Protein AF-A0A1M7Y3S4-F1 (afdb_monomer)

pLDDT: mean 91.36, std 11.45, range [28.36, 98.44]

Structure (mmCIF, N/CA/C/O backbone):
data_AF-A0A1M7Y3S4-F1
#
_entry.id   AF-A0A1M7Y3S4-F1
#
loop_
_atom_site.group_PDB
_atom_site.id
_atom_site.type_symbol
_atom_site.label_atom_id
_atom_site.label_alt_id
_atom_site.label_comp_id
_atom_site.label_asym_id
_atom_site.label_entity_id
_atom_site.label_seq_id
_atom_site.pdbx_PDB_ins_code
_atom_site.Cartn_x
_atom_site.Cartn_y
_atom_site.Cartn_z
_atom_site.occupancy
_atom_site.B_iso_or_equiv
_atom_site.auth_seq_id
_atom_site.auth_comp_id
_atom_site.auth_asym_id
_atom_site.auth_atom_id
_atom_site.pdbx_PDB_model_num
ATOM 1 N N . 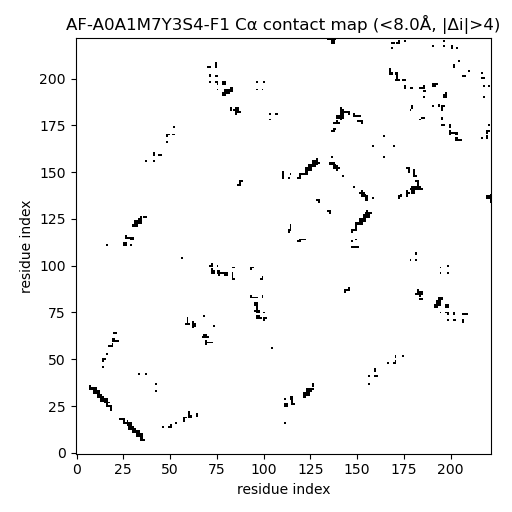MET A 1 1 ? -9.766 12.534 36.361 1.00 35.88 1 MET A N 1
ATOM 2 C CA . MET A 1 1 ? -10.537 11.980 35.227 1.00 35.88 1 MET A CA 1
ATOM 3 C C . MET A 1 1 ? -9.734 10.814 34.659 1.00 35.88 1 MET A C 1
ATOM 5 O O . MET A 1 1 ? -8.802 11.027 33.896 1.00 35.88 1 MET A O 1
ATOM 9 N N . ASN A 1 2 ? -9.987 9.601 35.156 1.00 28.36 2 ASN A N 1
ATOM 10 C CA . ASN A 1 2 ? -9.233 8.404 34.781 1.00 28.36 2 ASN A CA 1
ATOM 11 C C . ASN A 1 2 ? -9.695 7.938 33.398 1.00 28.36 2 ASN A C 1
ATOM 13 O O . ASN A 1 2 ? -10.793 7.404 33.263 1.00 28.36 2 ASN A O 1
ATOM 17 N N . LEU A 1 3 ? -8.867 8.146 32.373 1.00 32.97 3 LEU A N 1
ATOM 18 C CA . LEU A 1 3 ? -9.017 7.448 31.100 1.00 32.97 3 LEU A CA 1
ATOM 19 C C . LEU A 1 3 ? -8.792 5.958 31.380 1.00 32.97 3 LEU A C 1
ATOM 21 O O . LEU A 1 3 ? -7.659 5.513 31.553 1.00 32.97 3 LEU A O 1
ATOM 25 N N . LEU A 1 4 ? -9.881 5.195 31.482 1.00 38.75 4 LEU A N 1
ATOM 26 C CA . LEU A 1 4 ? -9.841 3.739 31.487 1.00 38.75 4 LEU A CA 1
ATOM 27 C C . LEU A 1 4 ? -9.199 3.292 30.169 1.00 38.75 4 LEU A C 1
ATOM 29 O O . LEU A 1 4 ? -9.838 3.267 29.118 1.00 38.75 4 LEU A O 1
ATOM 33 N N . CYS A 1 5 ? -7.909 2.966 30.226 1.00 42.75 5 CYS A N 1
ATOM 34 C CA . CYS A 1 5 ? -7.186 2.243 29.191 1.00 42.75 5 CYS A CA 1
ATOM 35 C C . CYS A 1 5 ? -7.778 0.833 29.063 1.00 42.75 5 CYS A C 1
ATOM 37 O O . CYS A 1 5 ? -7.150 -0.144 29.472 1.00 42.75 5 CYS A O 1
ATOM 39 N N . ASN A 1 6 ? -8.982 0.701 28.500 1.00 52.84 6 ASN A N 1
ATOM 40 C CA . ASN A 1 6 ? -9.448 -0.596 28.037 1.00 52.84 6 ASN A CA 1
ATOM 41 C C . ASN A 1 6 ? -8.410 -1.100 27.033 1.00 52.84 6 ASN A C 1
ATOM 43 O O . ASN A 1 6 ? -8.143 -0.460 26.012 1.00 52.84 6 ASN A O 1
ATOM 47 N N . ARG A 1 7 ? -7.757 -2.219 27.368 1.00 62.75 7 ARG A N 1
ATOM 48 C CA . ARG A 1 7 ? -6.835 -2.900 26.458 1.00 62.75 7 ARG A CA 1
ATOM 49 C C . ARG A 1 7 ? -7.596 -3.128 25.149 1.00 62.75 7 ARG A C 1
ATOM 51 O O . ARG A 1 7 ? -8.652 -3.754 25.203 1.00 62.75 7 ARG A O 1
ATOM 58 N N . PRO A 1 8 ? -7.096 -2.650 23.997 1.00 77.44 8 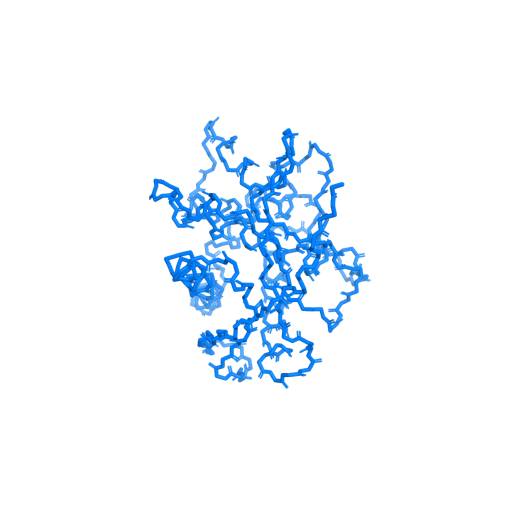PRO A N 1
ATOM 59 C CA . PRO A 1 8 ? -7.796 -2.853 22.740 1.00 77.44 8 PRO A CA 1
ATOM 60 C C . PRO A 1 8 ? -7.956 -4.355 22.503 1.00 77.44 8 PRO A C 1
ATOM 62 O O . PRO A 1 8 ? -6.967 -5.101 22.531 1.00 77.44 8 PRO A O 1
ATOM 65 N N . THR A 1 9 ? -9.200 -4.790 22.320 1.00 91.25 9 THR A N 1
ATOM 66 C CA . THR A 1 9 ? -9.523 -6.138 21.859 1.00 91.25 9 THR A CA 1
ATOM 67 C C . THR A 1 9 ? -9.484 -6.150 20.334 1.00 91.25 9 THR A C 1
ATOM 69 O O . THR A 1 9 ? -9.598 -5.109 19.686 1.00 91.25 9 THR A O 1
ATOM 72 N N . TYR A 1 10 ? -9.214 -7.317 19.752 1.00 96.44 10 TYR A N 1
ATOM 73 C CA . TYR A 1 10 ? -9.040 -7.446 18.311 1.00 96.44 10 TYR A CA 1
ATOM 74 C C . TYR A 1 10 ? -9.798 -8.658 17.789 1.00 96.44 10 TYR A C 1
ATOM 76 O O . TYR A 1 10 ? -9.666 -9.743 18.353 1.00 96.44 10 TYR A O 1
ATOM 84 N N . ASN A 1 11 ? -10.482 -8.476 16.664 1.00 96.06 11 ASN A N 1
ATOM 85 C CA . ASN A 1 11 ? -11.060 -9.556 15.879 1.00 96.06 11 ASN A CA 1
ATOM 86 C C . ASN A 1 11 ? -10.146 -9.859 14.696 1.00 96.06 11 ASN A C 1
ATOM 88 O O . ASN A 1 11 ? -9.650 -8.949 14.027 1.00 96.06 11 ASN A O 1
ATOM 92 N N . ARG A 1 12 ? -9.892 -11.142 14.437 1.00 97.25 12 ARG A N 1
ATOM 93 C CA . ARG A 1 12 ? -9.114 -11.539 13.265 1.00 97.25 12 ARG A CA 1
ATOM 94 C C . ARG A 1 12 ? -10.010 -11.540 12.034 1.00 97.25 12 ARG A C 1
ATOM 96 O O . ARG A 1 12 ? -11.083 -12.130 12.052 1.00 97.25 12 ARG A O 1
ATOM 103 N N . ILE A 1 13 ? -9.522 -10.937 10.960 1.00 98.00 13 ILE A N 1
ATOM 104 C CA . ILE A 1 13 ? -10.047 -11.123 9.614 1.00 98.00 13 ILE A CA 1
ATOM 105 C C . ILE A 1 13 ? -9.016 -11.853 8.758 1.00 98.00 13 ILE A C 1
ATOM 107 O O . ILE A 1 13 ? -7.804 -11.735 8.969 1.00 98.00 13 ILE A O 1
ATOM 111 N N . GLU A 1 14 ? -9.531 -12.591 7.789 1.00 98.00 14 GLU A N 1
ATOM 112 C CA . GLU A 1 14 ? -8.781 -13.319 6.780 1.00 98.00 14 GLU A CA 1
ATOM 113 C C . GLU A 1 14 ? -9.075 -12.703 5.414 1.00 98.00 14 GLU A C 1
ATOM 115 O O . GLU A 1 14 ? -10.228 -12.378 5.119 1.00 98.00 14 GLU A O 1
ATOM 120 N N . ILE A 1 15 ? -8.030 -12.514 4.613 1.00 98.25 15 ILE A N 1
ATOM 121 C CA . ILE A 1 15 ? -8.125 -12.040 3.236 1.00 98.25 15 ILE A CA 1
ATOM 122 C C . ILE A 1 15 ? -7.442 -13.067 2.339 1.00 98.25 15 ILE A C 1
ATOM 124 O O . ILE A 1 15 ? -6.282 -13.407 2.579 1.00 98.25 15 ILE A O 1
ATOM 128 N N . SER A 1 16 ? -8.143 -13.544 1.313 1.00 97.75 16 SER A N 1
ATOM 129 C CA . SER A 1 16 ? -7.584 -14.478 0.335 1.00 97.75 16 SER A CA 1
ATOM 130 C C . SER A 1 16 ? -6.410 -13.851 -0.416 1.00 97.75 16 SER A C 1
ATOM 132 O O . SER A 1 16 ? -6.467 -12.688 -0.818 1.00 97.75 16 SER A O 1
ATOM 134 N N . LEU A 1 17 ? -5.357 -14.637 -0.623 1.00 97.25 17 LEU A N 1
ATOM 135 C CA . LEU A 1 17 ? -4.150 -14.226 -1.324 1.00 97.25 17 LEU A CA 1
ATOM 136 C C . LEU A 1 17 ? -3.993 -15.058 -2.609 1.00 97.25 17 LEU A C 1
ATOM 138 O O . LEU A 1 17 ? -3.623 -16.231 -2.546 1.00 97.25 17 LEU A O 1
ATOM 142 N N . PRO A 1 18 ? -4.283 -14.483 -3.788 1.00 96.00 18 PRO A N 1
ATOM 143 C CA . PRO A 1 18 ? -4.084 -15.170 -5.057 1.00 96.00 18 PRO A CA 1
ATOM 144 C C . PRO A 1 18 ? -2.588 -15.307 -5.374 1.00 96.00 18 PRO A C 1
ATOM 146 O O . PRO A 1 18 ? -1.788 -14.457 -4.989 1.00 96.00 18 PRO A O 1
ATOM 149 N N . THR A 1 19 ? -2.214 -16.346 -6.124 1.00 95.62 19 THR A N 1
ATOM 150 C CA . THR A 1 19 ? -0.852 -16.498 -6.667 1.00 95.62 19 THR A CA 1
ATOM 151 C C . THR A 1 19 ? -0.831 -16.009 -8.121 1.00 95.62 19 THR A C 1
ATOM 153 O O . THR A 1 19 ? -1.404 -16.687 -8.976 1.00 95.62 19 THR A O 1
ATOM 156 N N . PRO A 1 20 ? -0.239 -14.839 -8.426 1.00 95.50 20 PRO A N 1
ATOM 157 C CA . PRO A 1 20 ? -0.120 -14.352 -9.796 1.00 95.50 20 PRO A CA 1
ATOM 158 C C . PRO A 1 20 ? 0.994 -15.079 -10.575 1.00 95.50 20 PRO A C 1
ATOM 160 O O . PRO A 1 20 ? 1.855 -15.729 -9.971 1.00 95.50 20 PRO A O 1
ATOM 163 N N . PRO A 1 21 ? 1.028 -14.945 -11.914 1.00 94.31 21 PRO A N 1
ATOM 164 C CA . PRO A 1 21 ? 2.098 -15.497 -12.741 1.00 94.31 21 PRO A CA 1
ATOM 165 C C . PRO A 1 21 ? 3.485 -14.992 -12.323 1.00 94.31 21 PRO A C 1
ATOM 167 O O . PRO A 1 21 ? 3.656 -13.834 -11.948 1.00 94.31 21 PRO A O 1
ATOM 170 N N . GLY A 1 22 ? 4.494 -15.862 -12.410 1.00 89.75 22 GLY A N 1
ATOM 171 C CA . GLY A 1 22 ? 5.887 -15.508 -12.109 1.00 89.75 22 GLY A CA 1
ATOM 172 C C . GLY A 1 22 ? 6.208 -15.319 -10.620 1.00 89.75 22 GLY A C 1
ATOM 173 O O . GLY A 1 22 ? 7.360 -15.049 -10.288 1.00 89.75 22 GLY A O 1
ATOM 174 N N . VAL A 1 23 ? 5.234 -15.495 -9.721 1.00 93.94 23 VAL A N 1
ATOM 175 C CA . VAL A 1 23 ? 5.436 -15.470 -8.267 1.00 93.94 23 VAL A CA 1
ATOM 176 C C . VAL A 1 23 ? 5.395 -16.896 -7.718 1.00 93.94 23 VAL A C 1
ATOM 178 O O . VAL A 1 23 ? 4.556 -17.705 -8.109 1.00 93.94 23 VAL A O 1
ATOM 181 N N . ALA A 1 24 ? 6.327 -17.220 -6.817 1.00 91.38 24 ALA A N 1
ATOM 182 C CA . ALA A 1 24 ? 6.366 -18.521 -6.151 1.00 91.38 24 ALA A CA 1
ATOM 183 C C . ALA A 1 24 ? 5.062 -18.793 -5.370 1.00 91.38 24 ALA A C 1
ATOM 185 O O . ALA A 1 24 ? 4.414 -17.836 -4.942 1.00 91.38 24 ALA A O 1
ATOM 186 N N . PRO A 1 25 ? 4.692 -20.067 -5.127 1.00 93.19 25 PRO A N 1
ATOM 187 C CA . PRO A 1 25 ? 3.468 -20.404 -4.406 1.00 93.19 25 PRO A CA 1
ATOM 188 C C . PRO A 1 25 ? 3.321 -19.637 -3.086 1.00 93.19 25 PRO A C 1
ATOM 190 O O . PRO A 1 25 ? 4.230 -19.620 -2.250 1.00 93.19 25 PRO A O 1
ATOM 193 N N . LEU A 1 26 ? 2.162 -19.004 -2.912 1.00 96.38 26 LEU A N 1
ATOM 194 C CA . LEU A 1 26 ? 1.839 -18.178 -1.752 1.00 96.38 26 LEU A CA 1
ATOM 195 C C . LEU A 1 26 ? 0.928 -18.928 -0.770 1.00 96.38 26 LEU A C 1
ATOM 197 O O . LEU A 1 26 ? 0.228 -19.861 -1.169 1.00 96.38 26 LEU A O 1
ATOM 201 N N . PRO A 1 27 ? 0.907 -18.543 0.523 1.00 97.19 27 PRO A N 1
ATOM 202 C CA . PRO A 1 27 ? -0.148 -18.998 1.427 1.00 97.19 27 PRO A CA 1
ATOM 203 C C . PRO A 1 27 ? -1.522 -18.594 0.872 1.00 97.19 27 PRO A C 1
ATOM 205 O O . PRO A 1 27 ? -1.641 -17.545 0.247 1.00 97.19 27 PRO A O 1
ATOM 208 N N . SER A 1 28 ? -2.564 -19.386 1.136 1.00 97.12 28 SER A N 1
ATOM 209 C CA . SER A 1 28 ? -3.915 -19.129 0.606 1.00 97.12 28 SER A CA 1
ATOM 210 C C . SER A 1 28 ? -4.532 -17.820 1.100 1.00 97.12 28 SER A C 1
ATOM 212 O O . SER A 1 28 ? -5.413 -17.272 0.439 1.00 97.12 28 SER A O 1
ATOM 214 N N . SER A 1 29 ? -4.068 -17.325 2.251 1.00 98.00 29 SER A N 1
ATOM 215 C CA . SER A 1 29 ? -4.624 -16.154 2.917 1.00 98.00 29 SER A CA 1
ATOM 216 C C . SER A 1 29 ? -3.578 -15.375 3.715 1.00 98.00 29 SER A C 1
ATOM 218 O O . SER A 1 29 ? -2.566 -15.920 4.168 1.00 98.00 29 SER A O 1
ATOM 220 N N . ILE A 1 30 ? -3.871 -14.095 3.944 1.00 97.75 30 ILE A N 1
ATOM 221 C CA . ILE A 1 30 ? -3.204 -13.233 4.924 1.00 97.75 30 ILE A CA 1
ATOM 222 C C . ILE A 1 30 ? -4.189 -12.797 6.009 1.00 97.75 30 ILE A C 1
ATOM 224 O O . ILE A 1 30 ? -5.403 -12.757 5.809 1.00 97.75 30 ILE A O 1
ATOM 228 N N . TYR A 1 31 ? -3.654 -12.447 7.173 1.00 98.25 31 TYR A N 1
ATOM 229 C CA . TYR A 1 31 ? -4.430 -12.205 8.380 1.00 98.25 31 TYR A CA 1
ATOM 230 C C . TYR A 1 31 ? -4.171 -10.816 8.957 1.00 98.25 31 TYR A C 1
ATOM 232 O O . TYR A 1 31 ? -3.025 -10.346 9.032 1.00 98.25 31 TYR A O 1
ATOM 240 N N . PHE A 1 32 ? -5.241 -10.203 9.460 1.00 98.31 32 PHE A N 1
ATOM 241 C CA . PHE A 1 32 ? -5.194 -8.938 10.187 1.00 98.31 32 PHE A CA 1
ATOM 242 C C . PHE A 1 32 ? -6.014 -9.034 11.471 1.00 98.31 32 PHE A C 1
ATOM 244 O O . PHE A 1 32 ? -7.132 -9.532 11.475 1.00 98.31 32 PHE A O 1
ATOM 251 N N . ASN A 1 33 ? -5.464 -8.527 12.568 1.00 98.31 33 ASN A N 1
ATOM 252 C CA . ASN A 1 33 ? -6.177 -8.308 13.817 1.00 98.31 33 ASN A CA 1
ATOM 253 C C . ASN A 1 33 ? -6.707 -6.867 13.810 1.00 98.31 33 ASN A C 1
ATOM 255 O O . ASN A 1 33 ? -5.923 -5.920 13.917 1.00 98.31 33 ASN A O 1
ATOM 259 N N . VAL A 1 34 ? -8.019 -6.704 13.682 1.00 98.25 34 VAL A N 1
ATOM 260 C CA . VAL A 1 34 ? -8.711 -5.412 13.596 1.00 98.25 34 VAL A CA 1
ATOM 261 C C . VAL A 1 34 ? -9.267 -5.037 14.961 1.00 98.25 34 VAL A C 1
ATOM 263 O O . VAL A 1 34 ? -9.859 -5.873 15.637 1.00 98.25 34 VAL A O 1
ATOM 266 N N . ASP A 1 35 ? -9.019 -3.803 15.387 1.00 97.69 35 ASP A N 1
ATOM 267 C CA . ASP A 1 35 ? -9.514 -3.260 16.654 1.00 97.69 35 ASP A CA 1
ATOM 268 C C . ASP A 1 35 ? -11.051 -3.331 16.723 1.00 97.69 35 ASP A C 1
ATOM 270 O O . ASP A 1 35 ? -11.738 -2.920 15.793 1.00 97.69 35 ASP A O 1
ATOM 274 N N . THR A 1 36 ? -11.601 -3.847 17.818 1.00 96.44 36 THR A N 1
ATOM 275 C CA . THR A 1 36 ? -13.055 -4.054 17.996 1.00 96.44 36 THR A CA 1
ATOM 276 C C . THR A 1 36 ? -13.860 -2.763 18.128 1.00 96.44 36 THR A C 1
ATOM 278 O O . THR A 1 36 ? -15.084 -2.813 18.164 1.00 96.44 36 THR A O 1
ATOM 281 N N . ARG A 1 37 ? -13.195 -1.604 18.214 1.00 96.00 37 ARG A N 1
ATOM 282 C CA . ARG A 1 37 ? -13.855 -0.291 18.226 1.00 96.00 37 ARG A CA 1
ATOM 283 C C . ARG A 1 37 ? -14.337 0.162 16.848 1.00 96.00 37 ARG A C 1
ATOM 285 O O . ARG A 1 37 ? -15.108 1.114 16.782 1.00 96.00 37 ARG A O 1
ATOM 292 N N . PHE A 1 38 ? -13.875 -0.469 15.766 1.00 96.56 38 PHE A N 1
ATOM 293 C CA . PHE A 1 38 ? -14.462 -0.239 14.447 1.00 96.56 38 PHE A CA 1
ATOM 294 C C . PHE A 1 38 ? -15.872 -0.835 14.389 1.00 96.56 38 PHE A C 1
ATOM 296 O O . PHE A 1 38 ? -16.102 -1.930 14.899 1.00 96.56 38 PHE A O 1
ATOM 303 N N . THR A 1 39 ? -16.803 -0.132 13.748 1.00 96.38 39 THR A N 1
ATOM 304 C CA . THR A 1 39 ? -18.146 -0.661 13.471 1.00 96.38 39 THR A CA 1
ATOM 305 C C . THR A 1 39 ? -18.088 -1.756 12.403 1.00 96.38 39 THR A C 1
ATOM 307 O O . THR A 1 39 ? -17.133 -1.828 11.627 1.00 96.38 39 THR A O 1
ATOM 310 N N . ASP A 1 40 ? -19.128 -2.583 12.292 1.00 96.00 40 ASP A N 1
ATOM 311 C CA . ASP A 1 40 ? -19.186 -3.627 11.258 1.00 96.00 40 ASP A CA 1
ATOM 312 C C . ASP A 1 40 ? -19.082 -3.052 9.837 1.00 96.00 40 ASP A C 1
ATOM 314 O O . ASP A 1 40 ? -18.393 -3.615 8.984 1.00 96.00 40 ASP A O 1
ATOM 318 N N . ALA A 1 41 ? -19.691 -1.885 9.593 1.00 95.38 41 ALA A N 1
ATOM 319 C CA . ALA A 1 41 ? -19.583 -1.171 8.322 1.00 95.38 41 ALA A CA 1
ATOM 320 C C . ALA A 1 41 ? -18.136 -0.727 8.033 1.00 95.38 41 ALA A C 1
ATOM 322 O O . ALA A 1 41 ? -17.640 -0.906 6.919 1.00 95.38 41 ALA A O 1
ATOM 323 N N . GLN A 1 42 ? -17.424 -0.219 9.043 1.00 96.19 42 GLN A N 1
ATOM 324 C CA . GLN A 1 42 ? -16.013 0.156 8.923 1.00 96.19 42 GLN A CA 1
ATOM 325 C C . GLN A 1 42 ? -15.119 -1.071 8.695 1.00 96.19 42 GLN A C 1
ATOM 327 O O . GLN A 1 42 ? -14.207 -1.022 7.870 1.00 96.19 42 GLN A O 1
ATOM 332 N N . ILE A 1 43 ? -15.388 -2.194 9.370 1.00 97.00 43 ILE A N 1
ATOM 333 C CA . ILE A 1 43 ? -14.665 -3.459 9.164 1.00 97.00 43 ILE A CA 1
ATOM 334 C C . ILE A 1 43 ? -14.892 -3.984 7.742 1.00 97.00 43 ILE A C 1
ATOM 336 O O . ILE A 1 43 ? -13.935 -4.402 7.084 1.00 97.00 43 ILE A O 1
ATOM 340 N N . LEU A 1 44 ? -16.131 -3.936 7.242 1.00 95.31 44 LEU A N 1
ATOM 341 C CA . LEU A 1 44 ? -16.445 -4.294 5.861 1.00 95.31 44 LEU A CA 1
ATOM 342 C C . LEU A 1 44 ? -15.677 -3.405 4.878 1.00 95.31 44 LEU A C 1
ATOM 344 O O . LEU A 1 44 ? -15.071 -3.918 3.937 1.00 95.31 44 LEU A O 1
ATOM 348 N N . ARG A 1 45 ? -15.633 -2.093 5.129 1.00 95.25 45 ARG A N 1
ATOM 349 C CA . ARG A 1 45 ? -14.889 -1.140 4.302 1.00 95.25 45 ARG A CA 1
ATOM 350 C C . ARG A 1 45 ? -13.386 -1.425 4.300 1.00 95.25 45 ARG A C 1
ATOM 352 O O . ARG A 1 45 ? -12.782 -1.469 3.233 1.00 95.25 45 ARG A O 1
ATOM 359 N N . ILE A 1 46 ? -12.794 -1.701 5.464 1.00 96.94 46 ILE A N 1
ATOM 360 C CA . ILE A 1 46 ? -11.391 -2.134 5.588 1.00 96.94 46 ILE A CA 1
ATOM 361 C C . ILE A 1 46 ? -11.145 -3.403 4.764 1.00 96.94 46 ILE A C 1
ATOM 363 O O . ILE A 1 46 ? -10.158 -3.478 4.035 1.00 96.94 46 ILE A O 1
ATOM 367 N N . ARG A 1 47 ? -12.039 -4.397 4.850 1.00 97.31 47 ARG A N 1
ATOM 368 C CA . ARG A 1 47 ? -11.926 -5.643 4.079 1.00 97.31 47 ARG A CA 1
ATOM 369 C C . ARG A 1 47 ? -11.971 -5.382 2.573 1.00 97.31 47 ARG A C 1
ATOM 371 O O . ARG A 1 47 ? -11.162 -5.962 1.859 1.00 97.31 47 ARG A O 1
ATOM 378 N N . GLN A 1 48 ? -12.869 -4.516 2.105 1.00 95.81 48 GLN A N 1
ATOM 379 C CA . GLN A 1 48 ? -12.954 -4.133 0.692 1.00 95.81 48 GLN A CA 1
ATOM 380 C C . GLN A 1 48 ? -11.641 -3.511 0.200 1.00 95.81 48 GLN A C 1
ATOM 382 O O . GLN A 1 48 ? -11.094 -3.991 -0.783 1.00 95.81 48 GLN A O 1
ATOM 387 N N . ILE A 1 49 ? -11.092 -2.530 0.926 1.00 96.00 49 ILE A N 1
ATOM 388 C CA . ILE A 1 49 ? -9.815 -1.871 0.582 1.00 96.00 49 ILE A CA 1
ATOM 389 C C . ILE A 1 49 ? -8.667 -2.891 0.528 1.00 96.00 49 ILE A C 1
ATOM 391 O O . ILE A 1 49 ? -7.880 -2.911 -0.414 1.00 96.00 49 ILE A O 1
ATOM 395 N N . LEU A 1 50 ? -8.582 -3.797 1.512 1.00 97.75 50 LEU A N 1
ATOM 396 C CA . LEU A 1 50 ? -7.556 -4.847 1.527 1.00 97.75 50 LEU A CA 1
ATOM 397 C C . LEU A 1 50 ? -7.658 -5.777 0.311 1.00 97.75 50 LEU A C 1
ATOM 399 O O . LEU A 1 50 ? -6.636 -6.113 -0.284 1.00 97.75 50 LEU A O 1
ATOM 403 N N . VAL A 1 51 ? -8.875 -6.192 -0.055 1.00 97.69 51 VAL A N 1
ATOM 404 C CA . VAL A 1 51 ? -9.115 -7.030 -1.239 1.00 97.69 51 VAL A CA 1
ATOM 405 C C . VAL A 1 51 ? -8.727 -6.282 -2.514 1.00 97.69 51 VAL A C 1
ATOM 407 O O . VAL A 1 51 ? -8.011 -6.844 -3.342 1.00 97.69 51 VAL A O 1
ATOM 410 N N . THR A 1 52 ? -9.129 -5.017 -2.654 1.00 96.19 52 THR A N 1
ATOM 411 C CA . THR A 1 52 ? -8.795 -4.186 -3.817 1.00 96.19 52 THR A CA 1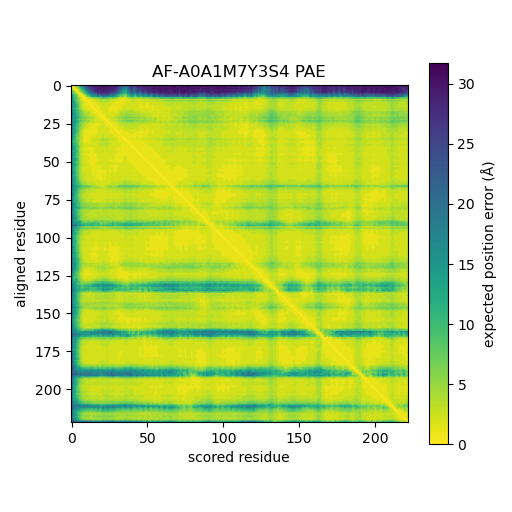
ATOM 412 C C . THR A 1 52 ? -7.286 -3.985 -3.956 1.00 96.19 52 THR A C 1
ATOM 414 O O . THR A 1 52 ? -6.737 -4.200 -5.034 1.00 96.19 52 THR A O 1
ATOM 417 N N . LEU A 1 53 ? -6.575 -3.682 -2.865 1.00 96.88 53 LEU A N 1
ATOM 418 C CA . LEU A 1 53 ? -5.117 -3.525 -2.880 1.00 96.88 53 LEU A CA 1
ATOM 419 C C . LEU A 1 53 ? -4.362 -4.799 -3.257 1.00 96.88 53 LEU A C 1
ATOM 421 O O . LEU A 1 53 ? -3.385 -4.739 -4.005 1.00 96.88 53 LEU A O 1
ATOM 425 N N . ILE A 1 54 ? -4.805 -5.957 -2.764 1.00 97.88 54 ILE A N 1
ATOM 426 C CA . ILE A 1 54 ? -4.258 -7.248 -3.202 1.00 97.88 54 ILE A CA 1
ATOM 427 C C . ILE A 1 54 ? -4.577 -7.474 -4.686 1.00 97.88 54 ILE A C 1
ATOM 429 O O . ILE A 1 54 ? -3.735 -7.991 -5.415 1.00 97.88 54 ILE A O 1
ATOM 433 N N . GLY A 1 55 ? -5.749 -7.039 -5.154 1.00 97.62 55 GLY A N 1
ATOM 434 C CA . GLY A 1 55 ? -6.106 -7.003 -6.571 1.00 97.62 55 GLY A CA 1
ATOM 435 C C . GLY A 1 55 ? -5.112 -6.196 -7.410 1.00 97.62 55 GLY A C 1
ATOM 436 O O . GLY A 1 55 ? -4.582 -6.729 -8.380 1.00 97.62 55 GLY A O 1
ATOM 437 N N . TYR A 1 56 ? -4.775 -4.968 -7.005 1.00 97.94 56 TYR A N 1
ATOM 438 C CA . TYR A 1 56 ? -3.783 -4.140 -7.707 1.00 97.94 56 TYR A CA 1
ATOM 439 C C . TYR A 1 56 ? -2.376 -4.746 -7.691 1.00 97.94 56 TYR A C 1
ATOM 441 O O . TYR A 1 56 ? -1.683 -4.743 -8.710 1.00 97.94 56 TYR A O 1
ATOM 449 N N . TRP A 1 57 ? -1.950 -5.310 -6.557 1.00 98.19 57 TRP A N 1
ATOM 450 C CA . TRP A 1 57 ? -0.684 -6.042 -6.467 1.00 98.19 57 TRP A CA 1
ATOM 451 C C . TRP A 1 57 ? -0.660 -7.248 -7.419 1.00 98.19 57 TRP A C 1
ATOM 453 O O . TRP A 1 57 ? 0.317 -7.454 -8.134 1.00 98.19 57 TRP A O 1
ATOM 463 N N . ARG A 1 58 ? -1.749 -8.020 -7.493 1.00 98.12 58 ARG A N 1
ATOM 464 C CA . ARG A 1 58 ? -1.879 -9.147 -8.426 1.00 98.12 58 ARG A CA 1
ATOM 465 C C . ARG A 1 58 ? -1.832 -8.663 -9.878 1.00 98.12 58 ARG A C 1
ATOM 467 O O . ARG A 1 58 ? -1.063 -9.203 -10.671 1.00 98.12 58 ARG A O 1
ATOM 474 N N . GLN A 1 59 ? -2.610 -7.631 -10.200 1.00 98.06 59 GLN A N 1
ATOM 475 C CA . GLN A 1 59 ? -2.691 -7.034 -11.532 1.00 98.06 59 GLN A CA 1
ATOM 476 C C . GLN A 1 59 ? -1.321 -6.543 -12.015 1.00 98.06 59 GLN A C 1
ATOM 478 O O . GLN A 1 59 ? -0.993 -6.711 -13.187 1.00 98.06 59 GLN A O 1
ATOM 483 N N . HIS A 1 60 ? -0.491 -5.993 -11.121 1.00 98.12 60 HIS A N 1
ATOM 484 C CA . HIS A 1 60 ? 0.886 -5.620 -11.447 1.00 98.12 60 HIS A CA 1
ATOM 485 C C . HIS A 1 60 ? 1.676 -6.801 -12.032 1.00 98.12 60 HIS A C 1
ATOM 487 O O . HIS A 1 60 ? 2.295 -6.659 -13.086 1.00 98.12 60 HIS A O 1
ATOM 493 N N . TYR A 1 61 ? 1.633 -7.971 -11.388 1.00 98.31 61 TYR A N 1
ATOM 494 C CA . TYR A 1 61 ? 2.339 -9.160 -11.872 1.00 98.31 61 TYR A CA 1
ATOM 495 C C . TYR A 1 61 ? 1.708 -9.749 -13.138 1.00 98.31 61 TYR A C 1
ATOM 497 O O . TYR A 1 61 ? 2.438 -10.176 -14.029 1.00 98.31 61 TYR A O 1
ATOM 505 N N . GLU A 1 62 ? 0.379 -9.732 -13.261 1.00 98.38 62 GLU A N 1
ATOM 506 C CA . GLU A 1 62 ? -0.314 -10.182 -14.477 1.00 98.38 62 GLU A CA 1
ATOM 507 C C . GLU A 1 62 ? 0.065 -9.329 -15.694 1.00 98.38 62 GLU A C 1
ATOM 509 O O . GLU A 1 62 ? 0.459 -9.867 -16.729 1.00 98.38 62 GLU A O 1
ATOM 514 N N . GLN A 1 63 ? 0.035 -8.001 -15.559 1.00 98.12 63 GLN A N 1
ATOM 515 C CA . GLN A 1 63 ? 0.466 -7.085 -16.617 1.00 98.12 63 GLN A CA 1
ATOM 516 C C . GLN A 1 63 ? 1.956 -7.248 -16.917 1.00 98.12 63 GLN A C 1
ATOM 518 O O . GLN A 1 63 ? 2.350 -7.316 -18.075 1.00 98.12 63 GLN A O 1
ATOM 523 N N . LYS A 1 64 ? 2.802 -7.389 -15.892 1.00 96.38 64 LYS A N 1
ATOM 524 C CA . LYS A 1 64 ? 4.237 -7.626 -16.087 1.00 96.38 64 LYS A CA 1
ATOM 525 C C . LYS A 1 64 ? 4.511 -8.926 -16.850 1.00 96.38 64 LYS A C 1
ATOM 527 O O . LYS A 1 64 ? 5.400 -8.948 -17.693 1.00 96.38 64 LYS A O 1
ATOM 532 N N . ALA A 1 65 ? 3.749 -9.987 -16.598 1.00 96.62 65 ALA A N 1
ATOM 533 C CA . ALA A 1 65 ? 3.870 -11.237 -17.342 1.00 96.62 65 ALA A CA 1
ATOM 534 C C . ALA A 1 65 ? 3.404 -11.102 -18.804 1.00 96.62 65 ALA A C 1
ATOM 536 O O . ALA A 1 65 ? 3.991 -11.725 -19.683 1.00 96.62 65 ALA A O 1
ATOM 537 N N . ALA A 1 66 ? 2.383 -10.283 -19.068 1.00 96.94 66 ALA A N 1
ATOM 538 C CA . ALA A 1 66 ? 1.832 -10.087 -20.408 1.00 96.94 66 ALA A CA 1
ATOM 539 C C . ALA A 1 66 ? 2.638 -9.097 -21.273 1.00 96.94 66 ALA A C 1
ATOM 541 O O . ALA A 1 66 ? 2.838 -9.339 -22.460 1.00 96.94 66 ALA A O 1
ATOM 542 N N . SER A 1 67 ? 3.093 -7.982 -20.695 1.00 94.44 67 SER A N 1
ATOM 543 C CA . SER A 1 67 ? 3.667 -6.837 -21.420 1.00 94.44 67 SER A CA 1
ATOM 544 C C . SER A 1 67 ? 4.991 -6.327 -20.844 1.00 94.44 67 SER A C 1
ATOM 546 O O . SER A 1 67 ? 5.435 -5.242 -21.205 1.00 94.44 67 SER A O 1
ATOM 548 N N . SER A 1 68 ? 5.646 -7.073 -19.946 1.00 93.69 68 SER A N 1
ATOM 549 C CA . SER A 1 68 ? 6.896 -6.707 -19.237 1.00 93.69 68 SER A CA 1
ATOM 550 C C . SER A 1 68 ? 6.808 -5.507 -18.284 1.00 93.69 68 SER A C 1
ATOM 552 O O . SER A 1 68 ? 7.612 -5.395 -17.357 1.00 93.69 68 SER A O 1
ATOM 554 N N . ILE A 1 69 ? 5.831 -4.620 -18.469 1.00 96.69 69 ILE A N 1
ATOM 555 C CA . ILE A 1 69 ? 5.613 -3.413 -17.672 1.00 96.69 69 ILE A CA 1
ATOM 556 C C . ILE A 1 69 ? 4.137 -3.356 -17.270 1.00 96.69 69 ILE A C 1
ATOM 558 O O . ILE A 1 69 ? 3.251 -3.587 -18.090 1.00 96.69 69 ILE A O 1
ATOM 562 N N . SER A 1 70 ? 3.887 -3.048 -15.996 1.00 98.06 70 SER A N 1
ATOM 563 C CA . SER A 1 70 ? 2.542 -2.763 -15.476 1.00 98.06 70 SER A CA 1
ATOM 564 C C . SER A 1 70 ? 2.221 -1.273 -15.564 1.00 98.06 70 SER A C 1
ATOM 566 O O . SER A 1 70 ? 3.125 -0.449 -15.415 1.00 98.06 70 SER A O 1
ATOM 568 N N . GLN A 1 71 ? 0.939 -0.926 -15.663 1.00 97.69 71 GLN A N 1
ATOM 569 C CA . GLN A 1 71 ? 0.477 0.469 -15.641 1.00 97.69 71 GLN A CA 1
ATOM 570 C C . GLN A 1 71 ? 0.903 1.195 -14.359 1.00 97.69 71 GLN A C 1
ATOM 572 O O . GLN A 1 71 ? 1.259 2.371 -14.384 1.00 97.69 71 GLN A O 1
ATOM 577 N N . TRP A 1 72 ? 0.950 0.482 -13.231 1.00 97.56 72 TRP A N 1
ATOM 578 C CA . TRP A 1 72 ? 1.423 1.048 -11.971 1.00 97.56 72 TRP A CA 1
ATOM 579 C C . TRP A 1 72 ? 2.905 1.439 -12.034 1.00 97.56 72 TRP A C 1
ATOM 581 O O . TRP A 1 72 ? 3.293 2.521 -11.590 1.00 97.56 72 TRP A O 1
ATOM 591 N N . ALA A 1 73 ? 3.739 0.576 -12.615 1.00 98.00 73 ALA A N 1
ATOM 592 C CA . ALA A 1 73 ? 5.163 0.846 -12.783 1.00 98.00 73 ALA A CA 1
ATOM 593 C C . ALA A 1 73 ? 5.415 1.942 -13.830 1.00 98.00 73 ALA A C 1
ATOM 595 O O . ALA A 1 73 ? 6.283 2.785 -13.627 1.00 98.00 73 ALA A O 1
ATOM 596 N N . GLU A 1 74 ? 4.626 1.976 -14.904 1.00 97.81 74 GLU A N 1
ATOM 597 C CA . GLU A 1 74 ? 4.677 3.027 -15.923 1.00 97.81 74 GLU A CA 1
ATOM 598 C C . GLU A 1 74 ? 4.280 4.401 -15.359 1.00 97.81 74 GLU A C 1
ATOM 600 O O . GLU A 1 74 ? 4.996 5.383 -15.548 1.00 97.81 74 GLU A O 1
ATOM 605 N N . SER A 1 75 ? 3.190 4.481 -14.594 1.00 96.50 75 SER A N 1
ATOM 606 C CA . SER A 1 75 ? 2.763 5.727 -13.945 1.00 96.50 75 SER A CA 1
ATOM 607 C C . SER A 1 75 ? 3.811 6.216 -12.931 1.00 96.50 75 SER A C 1
ATOM 609 O O . SER A 1 75 ? 4.192 7.388 -12.915 1.00 96.50 75 SER A O 1
ATOM 611 N N . SER A 1 76 ? 4.383 5.292 -12.152 1.00 96.6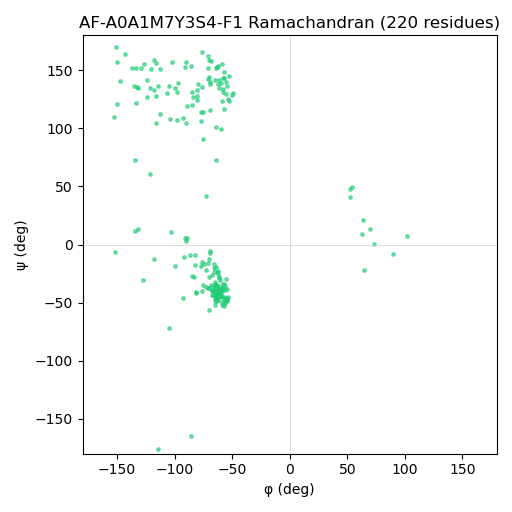9 76 SER A N 1
ATOM 612 C CA . SER A 1 76 ? 5.485 5.576 -11.226 1.00 96.69 76 SER A CA 1
ATOM 613 C C . SER A 1 76 ? 6.736 6.081 -11.947 1.00 96.69 76 SER A C 1
ATOM 615 O O . SER A 1 76 ? 7.354 7.041 -11.494 1.00 96.69 76 SER A O 1
ATOM 617 N N . GLN A 1 77 ? 7.092 5.498 -13.096 1.00 96.81 77 GLN A N 1
ATOM 618 C CA . GLN A 1 77 ? 8.234 5.921 -13.911 1.00 96.81 77 GLN A CA 1
ATOM 619 C C . GLN A 1 77 ? 8.165 7.394 -14.311 1.00 96.81 77 GLN A C 1
ATOM 621 O O . GLN A 1 77 ? 9.188 8.077 -14.313 1.00 96.81 77 GLN A O 1
ATOM 626 N N . LYS A 1 78 ? 6.967 7.884 -14.642 1.00 94.56 78 LYS A N 1
ATOM 627 C CA . LYS A 1 78 ? 6.750 9.273 -15.061 1.00 94.56 78 LYS A CA 1
ATOM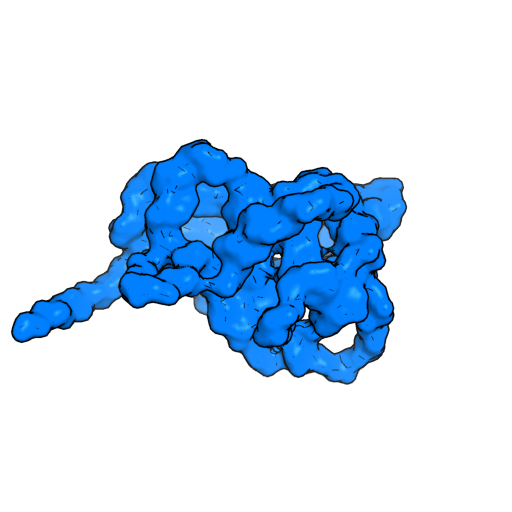 628 C C . LYS A 1 78 ? 6.914 10.278 -13.918 1.00 94.56 78 LYS A C 1
ATOM 630 O O . LYS A 1 78 ? 7.216 11.443 -14.172 1.00 94.56 78 LYS A O 1
ATOM 635 N N . HIS A 1 79 ? 6.664 9.870 -12.671 1.00 91.44 79 HIS A N 1
ATOM 636 C CA . HIS A 1 79 ? 6.403 10.821 -11.582 1.00 91.44 79 HIS A CA 1
ATOM 637 C C . HIS A 1 79 ? 7.267 10.631 -10.329 1.00 91.44 79 HIS A C 1
ATOM 639 O O . HIS A 1 79 ? 7.580 11.614 -9.653 1.00 91.44 79 HIS A O 1
ATOM 645 N N . ALA A 1 80 ? 7.686 9.406 -10.014 1.00 93.69 80 ALA A N 1
ATOM 646 C CA . ALA A 1 80 ? 8.537 9.101 -8.872 1.00 93.69 80 ALA A CA 1
ATOM 647 C C . ALA A 1 80 ? 10.017 9.172 -9.271 1.00 93.69 80 ALA A C 1
ATOM 649 O O . ALA A 1 80 ? 10.550 8.254 -9.890 1.00 93.69 80 ALA A O 1
ATOM 650 N N . VAL A 1 81 ? 10.696 10.249 -8.872 1.00 92.00 81 VAL A N 1
ATOM 651 C CA . VAL A 1 81 ? 12.117 10.484 -9.207 1.00 92.00 81 VAL A CA 1
ATOM 652 C C . VAL A 1 81 ? 13.029 10.542 -7.981 1.00 92.00 81 VAL A C 1
ATOM 654 O O . VAL A 1 81 ? 14.247 10.474 -8.107 1.00 92.00 81 VAL A O 1
ATOM 657 N N . ASN A 1 82 ? 12.462 10.630 -6.775 1.00 91.81 82 ASN A N 1
ATOM 658 C CA . ASN A 1 82 ? 13.213 10.770 -5.529 1.00 91.81 82 ASN A CA 1
ATOM 659 C C . ASN A 1 82 ? 12.936 9.622 -4.553 1.00 91.81 82 ASN A C 1
ATOM 661 O O . ASN A 1 82 ? 11.829 9.091 -4.484 1.00 91.81 82 ASN A O 1
ATOM 665 N N . LYS A 1 83 ? 13.930 9.298 -3.711 1.00 93.56 83 LYS A N 1
ATOM 666 C CA . LYS A 1 83 ? 13.803 8.336 -2.591 1.00 93.56 83 LYS A CA 1
ATOM 667 C C . LYS A 1 83 ? 13.223 6.977 -3.024 1.00 93.56 83 LYS A C 1
ATOM 669 O O . LYS A 1 83 ? 12.337 6.429 -2.377 1.00 93.56 83 LYS A O 1
ATOM 674 N N . LEU A 1 84 ? 13.770 6.440 -4.112 1.00 96.19 84 LEU A N 1
ATOM 675 C CA . LEU A 1 84 ? 13.325 5.219 -4.795 1.00 96.19 84 LEU A CA 1
ATOM 676 C C . LEU A 1 84 ? 13.566 3.914 -4.012 1.00 96.19 84 LEU A C 1
ATOM 678 O O . LEU A 1 84 ? 13.132 2.847 -4.440 1.00 96.19 84 LEU A O 1
ATOM 682 N N . THR A 1 85 ? 14.249 3.970 -2.866 1.00 96.69 85 THR A N 1
ATOM 683 C CA . THR A 1 85 ? 14.623 2.790 -2.076 1.00 96.69 85 THR A CA 1
ATOM 684 C C . THR A 1 85 ? 14.230 2.911 -0.598 1.00 96.69 85 THR A C 1
ATOM 686 O O . THR A 1 85 ? 14.184 4.016 -0.048 1.00 96.69 85 THR A O 1
ATOM 689 N N . PRO A 1 86 ? 13.976 1.779 0.089 1.00 96.81 86 PRO A N 1
ATOM 690 C CA . PRO A 1 86 ? 13.786 1.748 1.535 1.00 96.81 86 PRO A CA 1
ATOM 691 C C . PRO A 1 86 ? 15.043 2.163 2.310 1.00 96.81 86 PRO A C 1
ATOM 693 O O . PRO A 1 86 ? 16.167 1.874 1.906 1.00 96.81 86 PRO A O 1
ATOM 696 N N . LEU A 1 87 ? 14.860 2.710 3.512 1.00 96.19 87 LEU A N 1
ATOM 697 C CA . LEU A 1 87 ? 15.937 3.176 4.394 1.00 96.19 87 LEU A CA 1
ATOM 698 C C . LEU A 1 87 ? 16.978 2.095 4.731 1.00 96.19 87 LEU A C 1
ATOM 700 O O . LEU A 1 87 ? 18.162 2.396 4.888 1.00 96.19 87 LEU A O 1
ATOM 704 N N . TRP A 1 88 ? 16.542 0.843 4.878 1.00 95.88 88 TRP A N 1
ATOM 705 C CA . TRP A 1 88 ? 17.408 -0.288 5.225 1.00 95.88 88 TRP A CA 1
ATOM 706 C C . TRP A 1 88 ? 18.151 -0.875 4.020 1.00 95.88 88 TRP A C 1
ATOM 708 O O . TRP A 1 88 ? 19.011 -1.735 4.204 1.00 95.88 88 TRP A O 1
ATOM 718 N N . TYR A 1 89 ? 17.818 -0.463 2.796 1.00 96.62 89 TYR A N 1
ATOM 719 C CA . TYR A 1 89 ? 18.407 -1.029 1.592 1.00 96.62 89 TYR A CA 1
ATOM 720 C C . TYR A 1 89 ? 19.833 -0.501 1.378 1.00 96.62 89 TYR A C 1
ATOM 722 O O . TYR A 1 89 ? 20.125 0.680 1.580 1.00 96.62 89 TYR A O 1
ATOM 730 N N . ARG A 1 90 ? 20.740 -1.415 1.027 1.00 94.19 90 ARG A N 1
ATOM 731 C CA . ARG A 1 90 ? 22.178 -1.169 0.810 1.00 94.19 90 ARG A CA 1
ATOM 732 C C . ARG A 1 90 ? 22.696 -1.839 -0.471 1.00 94.19 90 ARG A C 1
ATOM 734 O O . ARG A 1 90 ? 23.900 -1.978 -0.631 1.00 94.19 90 ARG A O 1
ATOM 741 N N . GLY A 1 91 ? 21.791 -2.327 -1.321 1.00 92.88 91 GLY A N 1
ATOM 742 C CA . GLY A 1 91 ? 22.144 -2.996 -2.574 1.00 92.88 91 GLY A CA 1
ATOM 743 C C . GLY A 1 91 ? 22.341 -2.014 -3.727 1.00 92.88 91 GLY A C 1
ATOM 744 O O . GLY A 1 91 ? 22.443 -0.805 -3.514 1.00 92.88 91 GLY A O 1
ATOM 745 N N . SER A 1 92 ? 22.355 -2.550 -4.948 1.00 91.81 92 SER A N 1
ATOM 746 C CA . SER A 1 92 ? 22.499 -1.787 -6.191 1.00 91.81 92 SER A CA 1
ATOM 747 C C . SER A 1 92 ? 21.486 -0.655 -6.305 1.00 91.81 92 SER A C 1
ATOM 749 O O . SER A 1 92 ? 20.338 -0.801 -5.879 1.00 91.81 92 SER A O 1
ATOM 751 N N . CYS A 1 93 ? 21.908 0.454 -6.910 1.00 89.19 93 CYS A N 1
ATOM 752 C CA . CYS A 1 93 ? 21.062 1.620 -7.125 1.00 89.19 93 CYS A CA 1
ATOM 753 C C . CYS A 1 93 ? 19.781 1.248 -7.881 1.00 89.19 93 CYS A C 1
ATOM 755 O O . CYS A 1 93 ? 19.842 0.634 -8.940 1.00 89.19 93 CYS A O 1
ATOM 757 N N . VAL A 1 94 ? 18.640 1.665 -7.335 1.00 95.50 94 VAL A N 1
ATOM 758 C CA . VAL A 1 94 ? 17.365 1.728 -8.056 1.00 95.50 94 VAL A CA 1
ATOM 759 C C . VAL A 1 94 ? 17.309 3.106 -8.689 1.00 95.50 94 VAL A C 1
ATOM 761 O O . VAL A 1 94 ? 17.398 4.109 -7.976 1.00 95.50 94 VAL A O 1
ATOM 764 N N . THR A 1 95 ? 17.240 3.153 -10.012 1.00 94.62 95 THR A N 1
ATOM 765 C CA . THR A 1 95 ? 17.529 4.380 -10.769 1.00 94.62 95 THR A CA 1
ATOM 766 C C . THR A 1 95 ? 16.282 5.135 -11.201 1.00 94.62 95 THR A C 1
ATOM 768 O O . THR A 1 95 ? 16.366 6.320 -11.514 1.00 94.62 95 THR A O 1
ATOM 771 N N . ASN A 1 96 ? 15.125 4.474 -11.206 1.00 96.75 96 ASN A N 1
ATOM 772 C CA . ASN A 1 96 ? 13.891 5.047 -11.723 1.00 96.75 96 ASN A CA 1
ATOM 773 C C . ASN A 1 96 ? 12.625 4.495 -11.034 1.00 96.75 96 ASN A C 1
ATOM 775 O O . ASN A 1 96 ? 12.681 3.546 -10.244 1.00 96.75 96 ASN A O 1
ATOM 779 N N . GLY A 1 97 ? 11.480 5.127 -11.308 1.00 97.12 97 GLY A N 1
ATOM 780 C CA . GLY A 1 97 ? 10.196 4.797 -10.689 1.00 97.12 97 GLY A CA 1
ATOM 781 C C . GLY A 1 97 ? 9.675 3.401 -11.042 1.00 97.12 97 GLY A C 1
ATOM 782 O O . GLY A 1 97 ? 9.055 2.769 -10.186 1.00 97.12 97 GLY A O 1
ATOM 783 N N . LEU A 1 98 ? 9.963 2.892 -12.246 1.00 97.88 98 LEU A N 1
ATOM 784 C CA . LEU A 1 98 ? 9.590 1.540 -12.679 1.00 97.88 98 LEU A CA 1
ATOM 785 C C . LEU A 1 98 ? 10.310 0.473 -11.850 1.00 97.88 98 LEU A C 1
ATOM 787 O O . LEU A 1 98 ? 9.673 -0.428 -11.296 1.00 97.88 98 LEU A O 1
ATOM 791 N N . GLU A 1 99 ? 11.636 0.578 -11.743 1.00 97.94 99 GLU A N 1
ATOM 792 C CA . GLU A 1 99 ? 12.454 -0.324 -10.928 1.00 97.94 99 GLU A CA 1
ATOM 793 C C . GLU A 1 99 ? 12.027 -0.264 -9.459 1.00 97.94 99 GLU A C 1
ATOM 795 O O . GLU A 1 99 ? 11.899 -1.301 -8.808 1.00 97.94 99 GLU A O 1
ATOM 800 N N . ALA A 1 100 ? 11.738 0.939 -8.953 1.00 98.06 100 ALA A N 1
ATOM 801 C CA . ALA A 1 100 ? 11.276 1.140 -7.586 1.00 98.06 100 ALA A CA 1
ATOM 802 C C . ALA A 1 100 ? 9.925 0.466 -7.315 1.00 98.06 100 ALA A C 1
ATOM 804 O O . ALA A 1 100 ? 9.762 -0.159 -6.266 1.00 98.06 100 ALA A O 1
ATOM 805 N N . THR A 1 101 ? 8.974 0.537 -8.255 1.00 98.44 101 THR A N 1
ATOM 806 C CA . THR A 1 101 ? 7.678 -0.146 -8.133 1.00 98.44 101 THR A CA 1
ATOM 807 C C . THR A 1 101 ? 7.849 -1.653 -8.120 1.00 98.44 101 THR A C 1
ATOM 809 O O . THR A 1 101 ? 7.332 -2.302 -7.216 1.00 98.44 101 THR A O 1
ATOM 812 N N . ASN A 1 102 ? 8.614 -2.211 -9.063 1.00 97.81 102 ASN A N 1
ATOM 813 C CA . ASN A 1 102 ? 8.906 -3.647 -9.087 1.00 97.81 102 ASN A CA 1
ATOM 814 C C . ASN A 1 102 ? 9.527 -4.104 -7.760 1.00 97.81 102 ASN A C 1
ATOM 816 O O . ASN A 1 102 ? 9.073 -5.069 -7.149 1.00 97.81 102 ASN A O 1
ATOM 820 N N . PHE A 1 103 ? 10.518 -3.356 -7.274 1.00 97.75 103 PHE A N 1
ATOM 821 C CA . PHE A 1 103 ? 11.190 -3.660 -6.020 1.00 97.75 103 PHE A CA 1
ATOM 822 C C . PHE A 1 103 ? 10.245 -3.582 -4.811 1.00 97.75 103 PHE A C 1
ATOM 824 O O . PHE A 1 103 ? 10.288 -4.440 -3.927 1.00 97.75 103 PHE A O 1
ATOM 831 N N . ALA A 1 104 ? 9.357 -2.585 -4.773 1.00 98.25 104 ALA A N 1
ATOM 832 C CA . ALA A 1 104 ? 8.335 -2.473 -3.742 1.00 98.25 104 ALA A CA 1
ATOM 833 C C . ALA A 1 104 ? 7.356 -3.657 -3.787 1.00 98.25 104 ALA A C 1
ATOM 835 O O . ALA A 1 104 ? 7.065 -4.235 -2.740 1.00 98.25 104 ALA A O 1
ATOM 836 N N . MET A 1 105 ? 6.897 -4.072 -4.969 1.00 98.12 105 MET A N 1
ATOM 837 C CA . MET A 1 105 ? 5.991 -5.217 -5.107 1.00 98.12 105 MET A CA 1
ATOM 838 C C . MET A 1 105 ? 6.640 -6.519 -4.639 1.00 98.12 105 MET A C 1
ATOM 840 O O . MET A 1 105 ? 6.004 -7.275 -3.907 1.00 98.12 105 MET A O 1
ATOM 844 N N . ASP A 1 106 ? 7.926 -6.736 -4.921 1.00 96.88 106 ASP A N 1
ATOM 845 C CA . ASP A 1 106 ? 8.654 -7.912 -4.429 1.00 96.88 106 ASP A CA 1
ATOM 846 C C . ASP A 1 106 ? 8.787 -7.912 -2.898 1.00 96.88 106 ASP A C 1
ATOM 848 O O . ASP A 1 106 ? 8.594 -8.939 -2.236 1.00 96.88 106 ASP A O 1
ATOM 852 N N . ILE A 1 107 ? 9.056 -6.747 -2.297 1.00 97.38 107 ILE A N 1
ATOM 853 C CA . ILE A 1 107 ? 9.052 -6.610 -0.836 1.00 97.38 107 ILE A CA 1
ATOM 854 C C . ILE A 1 107 ? 7.644 -6.882 -0.283 1.00 97.38 107 ILE A C 1
ATOM 856 O O . ILE A 1 107 ? 7.525 -7.567 0.734 1.00 97.38 107 ILE A O 1
ATOM 860 N N . LEU A 1 108 ? 6.586 -6.374 -0.920 1.00 97.69 108 LEU A N 1
ATOM 861 C CA . LEU A 1 108 ? 5.203 -6.593 -0.491 1.00 97.69 108 LEU A CA 1
ATOM 862 C C . LEU A 1 108 ? 4.813 -8.076 -0.579 1.00 97.69 108 LEU A C 1
ATOM 864 O O . LEU A 1 108 ? 4.277 -8.618 0.387 1.00 97.69 108 LEU A O 1
ATOM 868 N N . THR A 1 109 ? 5.192 -8.764 -1.656 1.00 97.69 109 THR A N 1
ATOM 869 C CA . THR A 1 109 ? 5.052 -10.220 -1.812 1.00 97.69 109 THR A CA 1
ATOM 870 C C . THR A 1 109 ? 5.714 -10.957 -0.649 1.00 97.69 109 THR A C 1
ATOM 872 O O . THR A 1 109 ? 5.097 -11.811 -0.008 1.00 97.69 109 THR A O 1
ATOM 875 N N . GLN A 1 110 ? 6.938 -10.569 -0.275 1.00 96.56 110 GLN A N 1
ATOM 876 C CA . GLN A 1 110 ? 7.610 -11.151 0.887 1.00 96.56 110 GLN A CA 1
ATOM 877 C C . GLN A 1 110 ? 6.839 -10.904 2.195 1.00 96.56 110 GLN A C 1
ATOM 879 O O . GLN A 1 110 ? 6.813 -11.780 3.062 1.00 96.56 110 GLN A O 1
ATOM 884 N N . ARG A 1 111 ? 6.185 -9.746 2.356 1.00 96.81 111 ARG A N 1
ATOM 885 C CA . ARG A 1 111 ? 5.333 -9.457 3.526 1.00 96.81 111 ARG A CA 1
ATOM 886 C C . ARG A 1 111 ? 4.083 -10.316 3.560 1.00 96.81 111 ARG A C 1
ATOM 888 O O . ARG A 1 111 ? 3.713 -10.771 4.642 1.00 96.81 111 ARG A O 1
ATOM 895 N N . PHE A 1 112 ? 3.462 -10.557 2.411 1.00 97.25 112 PHE A N 1
ATOM 896 C CA . PHE A 1 112 ? 2.321 -11.459 2.304 1.00 97.25 112 PHE A CA 1
ATOM 897 C C . PHE A 1 112 ? 2.710 -12.890 2.679 1.00 97.25 112 PHE A C 1
ATOM 899 O O . PHE A 1 112 ? 2.049 -13.491 3.526 1.00 97.25 112 PHE A O 1
ATOM 906 N N . ILE A 1 113 ? 3.849 -13.385 2.183 1.00 96.25 113 ILE A N 1
ATOM 907 C CA . ILE A 1 113 ? 4.398 -14.692 2.575 1.00 96.25 113 ILE A CA 1
ATOM 908 C C . ILE A 1 113 ? 4.659 -14.741 4.084 1.00 96.25 113 ILE A C 1
ATOM 910 O O . ILE A 1 113 ? 4.210 -15.667 4.760 1.00 96.25 113 ILE A O 1
ATOM 914 N N . GLU A 1 114 ? 5.379 -13.758 4.637 1.00 95.50 114 GLU A N 1
ATOM 915 C CA . GLU A 1 114 ? 5.706 -13.715 6.068 1.00 95.50 114 GLU A CA 1
ATOM 916 C C . GLU A 1 114 ? 4.446 -13.697 6.948 1.00 95.50 114 GLU A C 1
ATOM 918 O O . GLU A 1 114 ? 4.430 -14.339 8.000 1.00 95.50 114 GLU A O 1
ATOM 923 N N . ASN A 1 115 ? 3.406 -12.971 6.528 1.00 96.75 115 ASN A N 1
ATOM 924 C CA . ASN A 1 115 ? 2.134 -12.883 7.237 1.00 96.75 115 ASN A CA 1
ATOM 925 C C . ASN A 1 115 ? 1.353 -14.204 7.164 1.00 96.75 115 ASN A C 1
ATOM 927 O O . ASN A 1 115 ? 1.049 -14.779 8.210 1.00 96.75 115 ASN A O 1
ATOM 931 N N . GLY A 1 116 ? 1.075 -14.708 5.958 1.00 96.06 116 GLY A N 1
ATOM 932 C CA . GLY A 1 116 ? 0.226 -15.886 5.765 1.00 96.06 116 GLY A CA 1
ATOM 933 C C . GLY A 1 116 ? 0.846 -17.185 6.289 1.00 96.06 116 GLY A C 1
ATOM 934 O O . GLY A 1 116 ? 0.128 -18.081 6.719 1.00 96.06 116 GLY A O 1
ATOM 935 N N . THR A 1 117 ? 2.181 -17.268 6.345 1.00 94.88 117 THR A N 1
ATOM 936 C CA . THR A 1 117 ? 2.905 -18.416 6.933 1.00 94.88 117 THR A CA 1
ATOM 937 C C . THR A 1 117 ? 3.196 -18.267 8.432 1.00 94.88 117 THR A C 1
ATOM 939 O O . THR A 1 117 ? 3.882 -19.106 9.013 1.00 94.88 117 THR A O 1
ATOM 942 N N . GLY A 1 118 ? 2.734 -17.189 9.079 1.00 92.25 118 GLY A N 1
ATOM 943 C CA . GLY A 1 118 ? 2.944 -16.963 10.514 1.00 92.25 118 GLY A CA 1
ATOM 944 C C . GLY A 1 118 ? 4.393 -16.653 10.922 1.00 92.25 118 GLY A C 1
ATOM 945 O O . GLY A 1 118 ? 4.713 -16.656 12.111 1.00 92.25 118 GLY A O 1
ATOM 946 N N . LYS A 1 119 ? 5.283 -16.343 9.969 1.00 91.50 119 LYS A N 1
ATOM 947 C CA . LYS A 1 119 ? 6.694 -15.978 10.230 1.00 91.50 119 LYS A CA 1
ATOM 948 C C . LYS A 1 119 ? 6.850 -14.595 10.870 1.00 91.50 119 LYS A C 1
ATOM 950 O O . LYS A 1 119 ? 7.913 -14.267 11.405 1.00 91.50 119 LYS A O 1
ATOM 955 N N . VAL A 1 120 ? 5.808 -13.768 10.819 1.00 94.06 120 VAL A N 1
ATOM 956 C CA . VAL A 1 120 ? 5.710 -12.492 11.532 1.00 94.06 120 VAL A CA 1
ATOM 957 C C . VAL A 1 120 ? 4.422 -12.450 12.352 1.00 94.06 120 VAL A C 1
ATOM 959 O O . VAL A 1 120 ? 3.442 -13.117 12.034 1.00 94.06 120 VAL A O 1
ATOM 962 N N . ARG A 1 121 ? 4.406 -11.643 13.421 1.00 93.94 121 ARG A N 1
ATOM 963 C CA . ARG A 1 121 ? 3.170 -11.374 14.169 1.00 93.94 121 ARG A CA 1
ATOM 964 C C . ARG A 1 121 ? 2.094 -10.856 13.214 1.00 93.94 121 ARG A C 1
ATOM 966 O O . ARG A 1 121 ? 2.379 -9.962 12.417 1.00 93.94 121 ARG A O 1
ATOM 973 N N . VAL A 1 122 ? 0.875 -11.369 13.371 1.00 95.19 122 VAL A N 1
ATOM 974 C CA . VAL A 1 122 ? -0.307 -10.919 12.624 1.00 95.19 122 VAL A CA 1
ATOM 975 C C . VAL A 1 122 ? -0.410 -9.396 12.687 1.00 95.19 122 VAL A C 1
ATOM 977 O O . VAL A 1 122 ? -0.294 -8.799 13.766 1.00 95.19 122 VAL A O 1
ATOM 980 N N . ALA A 1 123 ? -0.584 -8.777 11.519 1.00 96.94 123 ALA A N 1
ATOM 981 C CA . ALA A 1 123 ? -0.673 -7.331 11.391 1.00 96.94 123 ALA A CA 1
ATOM 982 C C . ALA A 1 123 ? -1.879 -6.791 12.169 1.00 96.94 123 ALA A C 1
ATOM 984 O O . ALA A 1 123 ? -2.937 -7.411 12.203 1.00 96.94 123 ALA A O 1
ATOM 985 N N . LYS A 1 124 ? -1.717 -5.637 12.815 1.00 97.69 124 LYS A N 1
ATOM 986 C CA . LYS A 1 124 ? -2.769 -4.961 13.576 1.00 97.69 124 LYS A CA 1
ATOM 987 C C . LYS A 1 124 ? -3.272 -3.740 12.824 1.00 97.69 124 LYS A C 1
ATOM 989 O O . LYS A 1 124 ? -2.458 -2.895 12.453 1.00 97.69 124 LYS A O 1
ATOM 994 N N . ILE A 1 125 ? -4.589 -3.627 12.694 1.00 97.94 125 ILE A N 1
ATOM 995 C CA . ILE A 1 125 ? -5.279 -2.424 12.222 1.00 97.94 125 ILE A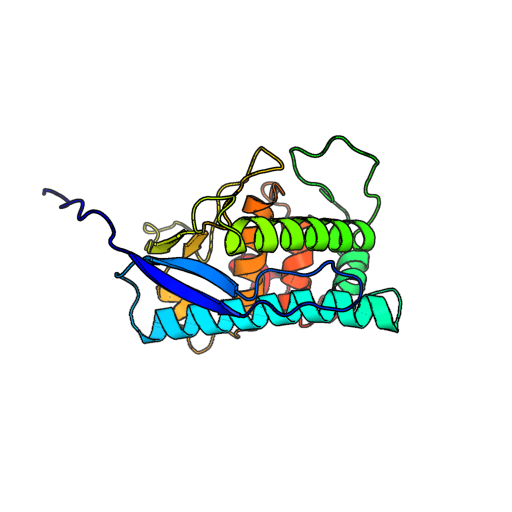 CA 1
ATOM 996 C C . ILE A 1 125 ? -5.884 -1.754 13.450 1.00 97.94 125 ILE A C 1
ATOM 998 O O . ILE A 1 125 ? -6.794 -2.292 14.078 1.00 97.94 125 ILE A O 1
ATOM 10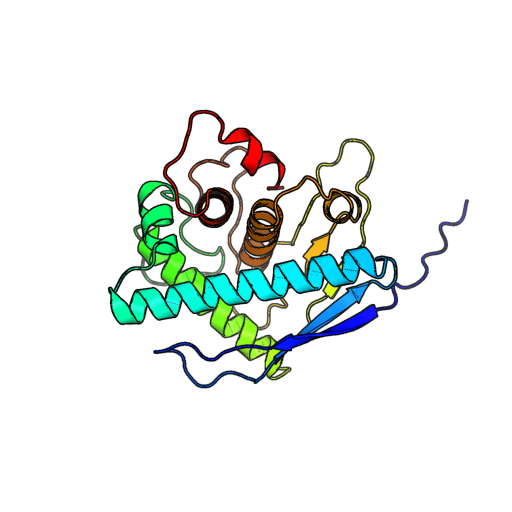02 N N . LYS A 1 126 ? -5.297 -0.628 13.852 1.00 96.88 126 LYS A N 1
ATOM 1003 C CA . LYS A 1 126 ? -5.627 0.058 15.102 1.00 96.88 126 LYS A CA 1
ATOM 1004 C C . LYS A 1 126 ? -6.608 1.190 14.862 1.00 96.88 126 LYS A C 1
ATOM 1006 O O . LYS A 1 126 ? -6.417 1.980 13.944 1.00 96.88 126 LYS A O 1
ATOM 1011 N N . TYR A 1 127 ? -7.574 1.312 15.759 1.00 95.06 127 TYR A N 1
ATOM 1012 C CA . TYR A 1 127 ? -8.475 2.453 15.820 1.00 95.06 127 TYR A CA 1
ATOM 1013 C C . TYR A 1 127 ? -7.794 3.626 16.531 1.00 95.06 127 TYR A C 1
ATOM 1015 O O . TYR A 1 127 ? -7.305 3.467 17.660 1.00 95.06 127 TYR A O 1
ATOM 1023 N N . CYS A 1 128 ? -7.785 4.804 15.906 1.00 92.81 128 CYS A N 1
ATOM 1024 C CA . CYS A 1 128 ? -7.357 6.042 16.554 1.00 92.81 128 CYS A CA 1
ATOM 1025 C C . CYS A 1 128 ? -8.079 7.253 15.967 1.00 92.81 128 CYS A C 1
ATOM 1027 O O . CYS A 1 128 ? -7.912 7.549 14.792 1.00 92.81 128 CYS A O 1
ATOM 1029 N N . ILE A 1 129 ? -8.803 7.996 16.802 1.00 90.00 129 ILE A N 1
ATOM 1030 C CA . ILE A 1 129 ? -9.252 9.344 16.446 1.00 90.00 129 ILE A CA 1
ATOM 1031 C C . ILE A 1 129 ? -8.067 10.297 16.692 1.00 90.00 129 ILE A C 1
ATOM 1033 O O . ILE A 1 129 ? -7.519 10.266 17.801 1.00 90.00 129 ILE A O 1
ATOM 1037 N N . PRO A 1 130 ? -7.618 11.082 15.695 1.00 85.81 130 PRO A N 1
ATOM 1038 C CA . PRO A 1 130 ? -6.563 12.074 15.890 1.00 85.81 130 PRO A CA 1
ATOM 1039 C C . PRO A 1 130 ? -6.982 13.153 16.888 1.00 85.81 130 PRO A C 1
ATOM 1041 O O . PRO A 1 130 ? -8.168 13.453 17.040 1.00 85.81 130 PRO A O 1
ATOM 1044 N N . LYS A 1 131 ? -6.008 13.771 17.562 1.00 83.88 131 LYS A N 1
ATOM 1045 C CA . LYS A 1 131 ? -6.305 14.960 18.369 1.00 83.88 131 LYS A CA 1
ATOM 1046 C C . LYS A 1 131 ? -6.688 16.124 17.458 1.00 83.88 131 LYS A C 1
ATOM 1048 O O . LYS A 1 131 ? -6.321 16.163 16.286 1.00 83.88 131 LYS A O 1
ATOM 1053 N N . GLN A 1 132 ? -7.403 17.102 18.008 1.00 78.50 132 GLN A N 1
ATOM 1054 C CA . GLN A 1 132 ? -7.757 18.312 17.271 1.00 78.50 132 GLN A CA 1
ATOM 1055 C C . GLN A 1 132 ? -6.497 18.969 16.676 1.00 78.50 132 GLN A C 1
ATOM 1057 O O . GLN A 1 132 ? -5.543 19.250 17.398 1.00 78.50 132 GLN A O 1
ATOM 1062 N N . GLY A 1 133 ? -6.500 19.190 15.358 1.00 72.56 133 GLY A N 1
ATOM 1063 C CA . GLY A 1 133 ? -5.373 19.763 14.613 1.00 72.56 133 GLY A CA 1
ATOM 1064 C C . GLY A 1 133 ? -4.349 18.752 14.076 1.00 72.56 133 GLY A C 1
ATOM 1065 O O . GLY A 1 133 ? -3.499 19.141 13.279 1.00 72.56 133 GLY A O 1
ATOM 1066 N N . GLU A 1 134 ? -4.430 17.469 14.444 1.00 77.25 134 GLU A N 1
ATOM 1067 C CA . GLU A 1 134 ? -3.597 16.414 13.853 1.00 77.25 134 GLU A CA 1
ATOM 1068 C C . GLU A 1 134 ? -4.235 15.883 12.560 1.00 77.25 134 GLU A C 1
ATOM 1070 O O . GLU A 1 134 ? -5.416 15.531 12.529 1.00 77.25 134 GLU A O 1
ATOM 1075 N N . LYS A 1 135 ? -3.441 15.789 11.489 1.00 72.12 135 LYS A N 1
ATOM 1076 C CA . LYS A 1 135 ? -3.823 15.051 10.281 1.00 72.12 135 LYS A CA 1
ATOM 1077 C C . LYS A 1 135 ? -3.460 13.582 10.486 1.00 72.12 135 LYS A C 1
ATOM 1079 O O . LYS A 1 135 ? -2.316 13.249 10.781 1.00 72.12 135 LYS A O 1
ATOM 1084 N N . LEU A 1 136 ? -4.466 12.716 10.431 1.00 79.06 136 LEU A N 1
ATOM 1085 C CA . LEU A 1 136 ? -4.297 11.269 10.494 1.00 79.06 136 LEU A CA 1
ATOM 1086 C C . LEU A 1 136 ? -5.467 10.627 9.754 1.00 79.06 136 LEU A C 1
ATOM 1088 O O . LEU A 1 136 ? -6.595 10.650 10.245 1.00 79.06 136 LEU A O 1
ATOM 1092 N N . ASN A 1 137 ? -5.189 10.032 8.599 1.00 88.00 137 ASN A N 1
ATOM 1093 C CA . ASN A 1 137 ? -6.160 9.210 7.880 1.00 88.00 137 ASN A CA 1
ATOM 1094 C C . ASN A 1 137 ? -5.808 7.735 8.053 1.00 88.00 137 ASN A C 1
ATOM 1096 O O . ASN A 1 137 ? -6.450 7.025 8.828 1.00 88.00 137 ASN A O 1
ATOM 1100 N N . ILE A 1 138 ? -4.733 7.298 7.397 1.00 93.44 138 ILE A N 1
ATOM 1101 C CA . ILE A 1 138 ? -4.150 5.965 7.548 1.00 93.44 138 ILE A CA 1
ATOM 1102 C C . ILE A 1 138 ? -2.644 6.135 7.707 1.00 93.44 138 ILE A C 1
ATOM 1104 O O . ILE A 1 138 ? -1.985 6.699 6.845 1.00 93.44 138 ILE A O 1
ATOM 1108 N N . HIS A 1 139 ? -2.091 5.644 8.812 1.00 93.44 139 HIS A N 1
ATOM 1109 C CA . HIS A 1 139 ? -0.690 5.873 9.149 1.00 93.44 139 HIS A CA 1
ATOM 1110 C C . HIS A 1 139 ? 0.016 4.599 9.593 1.00 93.44 139 HIS A C 1
ATOM 1112 O O . HIS A 1 139 ? -0.567 3.685 10.184 1.00 93.44 139 HIS A O 1
ATOM 1118 N N . SER A 1 140 ? 1.323 4.565 9.359 1.00 94.94 140 SER A N 1
ATOM 1119 C CA . SER A 1 140 ? 2.215 3.506 9.801 1.00 94.94 140 SER A CA 1
ATOM 1120 C C . SER A 1 140 ? 3.599 4.055 10.111 1.00 94.94 140 SER A C 1
ATOM 1122 O O . SER A 1 140 ? 4.152 4.849 9.364 1.00 94.94 140 SER A O 1
ATOM 1124 N N . LYS A 1 141 ? 4.227 3.553 11.179 1.00 94.31 141 LYS A N 1
ATOM 1125 C CA . LYS A 1 141 ? 5.626 3.896 11.472 1.00 94.31 141 LYS A CA 1
ATOM 1126 C C . LYS A 1 141 ? 6.559 3.276 10.438 1.00 94.31 141 LYS A C 1
ATOM 1128 O O . LYS A 1 141 ? 6.419 2.083 10.151 1.00 94.31 141 LYS A O 1
ATOM 1133 N N . THR A 1 142 ? 7.569 4.016 9.985 1.00 96.38 142 THR A N 1
ATOM 1134 C CA . THR A 1 142 ? 8.578 3.459 9.078 1.00 96.38 142 THR A CA 1
ATOM 1135 C C . THR A 1 142 ? 9.344 2.303 9.719 1.00 96.38 142 THR A C 1
ATOM 1137 O O . THR A 1 142 ? 9.763 2.364 10.877 1.00 96.38 142 THR A O 1
ATOM 1140 N N . ALA A 1 143 ? 9.530 1.223 8.969 1.00 96.81 143 ALA A N 1
ATOM 1141 C CA . ALA A 1 143 ? 10.362 0.107 9.373 1.00 96.81 143 ALA A CA 1
ATOM 1142 C C . ALA A 1 143 ? 11.834 0.362 9.035 1.00 96.81 143 ALA A C 1
ATOM 1144 O O . ALA A 1 143 ? 12.196 0.603 7.890 1.00 96.81 143 ALA A O 1
ATOM 1145 N N . ILE A 1 144 ? 12.705 0.224 10.029 1.00 95.12 144 ILE A N 1
ATOM 1146 C CA . ILE A 1 144 ? 14.158 0.394 9.862 1.00 95.12 144 ILE A CA 1
ATOM 1147 C C . ILE A 1 144 ? 14.884 -0.905 9.478 1.00 95.12 144 ILE A C 1
ATOM 1149 O O . ILE A 1 144 ? 16.108 -0.941 9.447 1.00 95.12 144 ILE A O 1
ATOM 1153 N N . ARG A 1 145 ? 14.149 -1.998 9.229 1.00 93.38 145 ARG A N 1
ATOM 1154 C CA . ARG A 1 145 ? 14.710 -3.326 8.939 1.00 93.38 145 ARG A CA 1
ATOM 1155 C C . ARG A 1 145 ? 13.974 -4.019 7.797 1.00 93.38 145 ARG A C 1
ATOM 1157 O O . ARG A 1 145 ? 12.771 -3.826 7.640 1.00 93.38 145 ARG A O 1
ATOM 1164 N N . LYS A 1 146 ? 14.690 -4.892 7.080 1.00 92.50 146 LYS A N 1
ATOM 1165 C CA . LYS A 1 146 ? 14.172 -5.640 5.923 1.00 92.50 146 LYS A CA 1
ATOM 1166 C C . LYS A 1 146 ? 13.189 -6.755 6.270 1.00 92.50 146 LYS A C 1
ATOM 1168 O O . LYS A 1 146 ? 12.280 -6.993 5.495 1.00 92.50 146 LYS A O 1
ATOM 1173 N N . ASN A 1 147 ? 13.367 -7.480 7.370 1.00 90.62 147 ASN A N 1
ATOM 1174 C CA . ASN A 1 147 ? 12.653 -8.748 7.596 1.00 90.62 147 ASN A CA 1
ATOM 1175 C C . ASN A 1 147 ? 11.751 -8.695 8.830 1.00 90.62 147 ASN A C 1
ATOM 1177 O O . ASN A 1 147 ? 11.983 -7.896 9.750 1.00 90.62 147 ASN A O 1
ATOM 1181 N N . ARG A 1 148 ? 10.756 -9.593 8.880 1.00 89.31 148 ARG A N 1
ATOM 1182 C CA . ARG A 1 148 ? 9.848 -9.759 10.031 1.00 89.31 148 ARG A CA 1
ATOM 1183 C C . ARG A 1 148 ? 9.175 -8.444 10.420 1.00 89.31 148 ARG A C 1
ATOM 1185 O O . ARG A 1 148 ? 9.205 -8.015 11.586 1.00 89.31 148 ARG A O 1
ATOM 1192 N N . VAL A 1 149 ? 8.611 -7.769 9.424 1.00 96.06 149 VAL A N 1
ATOM 1193 C CA . VAL A 1 149 ? 7.896 -6.510 9.617 1.00 96.06 149 VAL A CA 1
ATOM 1194 C C . VAL A 1 149 ? 6.421 -6.721 9.331 1.00 96.06 149 VAL A C 1
ATOM 1196 O O . VAL A 1 149 ? 6.025 -6.945 8.200 1.00 96.06 149 VAL A O 1
ATOM 1199 N N . ALA A 1 150 ? 5.590 -6.621 10.364 1.00 96.88 150 ALA A N 1
ATOM 1200 C CA . ALA A 1 150 ? 4.147 -6.687 10.180 1.00 96.88 150 ALA A CA 1
ATOM 1201 C C . ALA A 1 150 ? 3.627 -5.418 9.484 1.00 96.88 150 ALA A C 1
ATOM 1203 O O . ALA A 1 150 ? 4.069 -4.305 9.814 1.00 96.88 150 ALA A O 1
ATOM 1204 N N . LEU A 1 151 ? 2.639 -5.601 8.605 1.00 97.19 151 LEU A N 1
ATOM 1205 C CA . LEU A 1 151 ? 1.870 -4.568 7.897 1.00 97.19 151 LEU A CA 1
ATOM 1206 C C . LEU A 1 151 ? 0.871 -3.838 8.824 1.00 97.19 151 LEU A C 1
ATOM 1208 O O . LEU A 1 151 ? -0.291 -3.631 8.489 1.00 97.19 151 LEU A O 1
ATOM 1212 N N . ASN A 1 152 ? 1.310 -3.514 10.044 1.00 97.19 152 ASN A N 1
ATOM 1213 C CA . ASN A 1 152 ? 0.498 -2.802 11.030 1.00 97.19 152 ASN A CA 1
ATOM 1214 C C . ASN A 1 152 ? 0.185 -1.394 10.541 1.00 97.19 152 ASN A C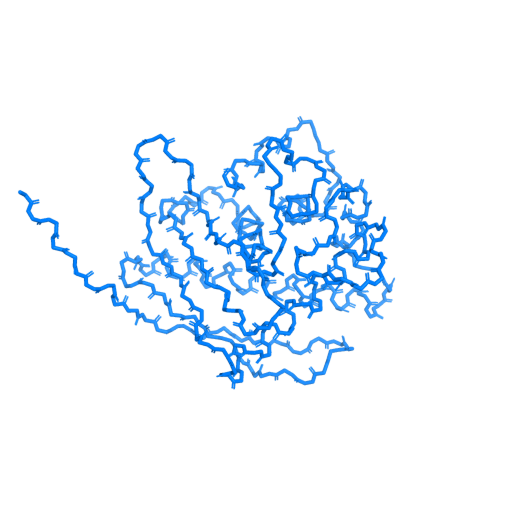 1
ATOM 1216 O O . ASN A 1 152 ? 1.111 -0.728 10.091 1.00 97.19 152 ASN A O 1
ATOM 1220 N N . MET A 1 153 ? -1.030 -0.920 10.794 1.00 96.69 153 MET A N 1
ATOM 1221 C CA . MET A 1 153 ? -1.448 0.454 10.524 1.00 96.69 153 MET A CA 1
ATOM 1222 C C . MET A 1 153 ? -2.390 0.977 11.613 1.00 96.69 153 MET A C 1
ATOM 1224 O O . MET A 1 153 ? -2.955 0.209 12.398 1.00 96.69 153 MET A O 1
ATOM 1228 N N . THR A 1 154 ? -2.555 2.290 11.644 1.00 96.25 154 THR A N 1
ATOM 1229 C CA . THR A 1 154 ? -3.554 3.000 12.441 1.00 96.25 154 THR A CA 1
ATOM 1230 C C . THR A 1 154 ? -4.484 3.733 11.484 1.00 96.25 154 THR A C 1
ATOM 1232 O O . THR A 1 154 ? -3.991 4.395 10.575 1.00 96.25 154 THR A O 1
ATOM 1235 N N . ILE A 1 155 ? -5.794 3.620 11.689 1.00 95.31 155 ILE A N 1
ATOM 1236 C CA . ILE A 1 155 ? -6.813 4.262 10.855 1.00 95.31 155 ILE A CA 1
ATOM 1237 C C . ILE A 1 155 ? -7.672 5.182 11.725 1.00 95.31 155 ILE A C 1
ATOM 1239 O O . ILE A 1 155 ? -8.109 4.786 12.814 1.00 95.31 155 ILE A O 1
ATOM 1243 N N . ASN A 1 156 ? -7.924 6.390 11.222 1.00 93.38 156 ASN A N 1
ATOM 1244 C CA . ASN A 1 156 ? -8.993 7.248 11.707 1.00 93.38 156 ASN A CA 1
ATOM 1245 C C . ASN A 1 156 ? -10.338 6.716 11.193 1.00 93.38 156 ASN A C 1
ATOM 1247 O O . ASN A 1 156 ? -10.564 6.757 9.986 1.00 93.38 156 ASN A O 1
ATOM 1251 N N . PRO A 1 157 ? -11.241 6.226 12.060 1.00 93.38 157 PRO A N 1
ATOM 1252 C CA . PRO A 1 157 ? -12.521 5.653 11.630 1.00 93.38 157 PRO A CA 1
ATOM 1253 C C . PRO A 1 157 ? -13.364 6.606 10.771 1.00 93.38 157 PRO A C 1
ATOM 1255 O O . PRO A 1 157 ? -14.061 6.146 9.875 1.00 93.38 157 PRO A O 1
ATOM 1258 N N . GLN A 1 158 ? -13.244 7.924 10.972 1.00 90.88 158 GLN A N 1
ATOM 1259 C CA . GLN A 1 158 ? -14.030 8.922 10.241 1.00 90.88 158 GLN A CA 1
ATOM 1260 C C . GLN A 1 158 ? -13.779 8.881 8.727 1.00 90.88 158 GLN A C 1
ATOM 1262 O O . GLN A 1 158 ? -14.679 9.186 7.949 1.00 90.88 158 GLN A O 1
ATOM 1267 N N . ILE A 1 159 ? -12.579 8.470 8.290 1.00 90.25 159 ILE A N 1
ATOM 1268 C CA . ILE A 1 159 ? -12.271 8.347 6.857 1.00 90.25 159 ILE A CA 1
ATOM 1269 C C . ILE A 1 159 ? -12.978 7.145 6.212 1.00 90.25 159 ILE A C 1
ATOM 1271 O O . ILE A 1 159 ? -13.174 7.121 5.001 1.00 90.25 159 ILE A O 1
ATOM 1275 N N . LEU A 1 160 ? -13.367 6.151 7.017 1.00 92.25 160 LEU A N 1
ATOM 1276 C CA . LEU A 1 160 ? -14.092 4.962 6.566 1.00 92.25 160 LEU A CA 1
ATOM 1277 C C . LEU A 1 160 ? -15.603 5.207 6.494 1.00 92.25 160 LEU A C 1
ATOM 1279 O O . LEU A 1 160 ? -16.275 4.566 5.690 1.00 92.25 160 LEU A O 1
ATOM 1283 N N . ASP A 1 161 ? -16.118 6.133 7.307 1.00 87.62 161 ASP A N 1
ATOM 1284 C CA . ASP A 1 161 ? -17.530 6.538 7.308 1.00 87.62 161 ASP A CA 1
ATOM 1285 C C . ASP A 1 161 ? -17.869 7.469 6.137 1.00 87.62 161 ASP A C 1
ATOM 1287 O O . ASP A 1 161 ? -19.035 7.626 5.770 1.00 87.62 161 ASP A O 1
ATOM 1291 N N . ASN A 1 162 ? -16.853 8.083 5.523 1.00 79.25 162 ASN A N 1
ATOM 1292 C CA . ASN A 1 162 ? -17.049 8.932 4.363 1.00 79.25 162 ASN A CA 1
ATOM 1293 C C . ASN A 1 162 ? -17.324 8.094 3.105 1.00 79.25 162 ASN A C 1
ATOM 1295 O O . ASN A 1 162 ? -16.418 7.734 2.352 1.00 79.25 162 ASN A O 1
ATOM 1299 N N . THR A 1 163 ? -18.601 7.832 2.840 1.00 66.00 163 THR A N 1
ATOM 1300 C CA . THR A 1 163 ? -19.054 7.116 1.639 1.00 66.00 163 THR A CA 1
ATOM 1301 C C . THR A 1 163 ? -18.792 7.876 0.336 1.00 66.00 163 THR A C 1
ATOM 1303 O O . THR A 1 163 ? -18.792 7.256 -0.725 1.00 66.00 163 THR A O 1
ATOM 1306 N N . THR A 1 164 ? -18.524 9.188 0.397 1.00 64.62 164 THR A N 1
ATOM 1307 C CA . THR A 1 164 ? -18.141 9.987 -0.782 1.00 64.62 164 THR A CA 1
ATOM 1308 C C . THR A 1 164 ? -16.655 9.867 -1.127 1.00 64.62 164 THR A C 1
ATOM 1310 O O . THR A 1 164 ? -16.269 10.163 -2.258 1.00 64.62 164 THR A O 1
ATOM 1313 N N . SER A 1 165 ? -15.811 9.390 -0.200 1.00 67.75 165 SER A N 1
ATOM 1314 C CA . SER A 1 165 ? -14.417 9.067 -0.513 1.00 67.75 165 SER A CA 1
ATOM 1315 C C . SER A 1 165 ? -14.373 7.836 -1.418 1.00 67.75 165 SER A C 1
ATOM 1317 O O . SER A 1 165 ? -14.753 6.727 -1.020 1.00 67.75 165 SER A O 1
ATOM 1319 N N . GLN A 1 166 ? -13.885 8.036 -2.643 1.00 80.31 166 GLN A N 1
ATOM 1320 C CA . GLN A 1 166 ? -13.641 6.951 -3.589 1.00 80.31 166 GLN A CA 1
ATOM 1321 C C . GLN A 1 166 ? -12.713 5.905 -2.954 1.00 80.31 166 GLN A C 1
ATOM 1323 O O . GLN A 1 166 ? -11.763 6.254 -2.250 1.00 80.31 166 GLN A O 1
ATOM 1328 N N . ILE A 1 167 ? -12.999 4.619 -3.191 1.00 83.81 167 ILE A N 1
ATOM 1329 C CA . ILE A 1 167 ? -12.209 3.499 -2.645 1.00 83.81 167 ILE A CA 1
ATOM 1330 C C . ILE A 1 167 ? -10.728 3.657 -3.013 1.00 83.81 167 ILE A C 1
ATOM 1332 O O . ILE A 1 167 ? -9.873 3.481 -2.151 1.00 83.81 167 ILE A O 1
ATOM 1336 N N . THR A 1 168 ? -10.451 4.123 -4.230 1.00 88.44 168 THR A N 1
ATOM 1337 C CA . THR A 1 168 ? -9.111 4.372 -4.778 1.00 88.44 168 THR A CA 1
ATOM 1338 C C . THR A 1 168 ? -8.267 5.340 -3.940 1.00 88.44 168 THR A C 1
ATOM 1340 O O . THR A 1 168 ? -7.057 5.151 -3.803 1.00 88.44 168 THR A O 1
ATOM 1343 N N . LEU A 1 169 ? -8.883 6.342 -3.298 1.00 92.62 169 LEU A N 1
ATOM 1344 C CA . LEU A 1 169 ? -8.190 7.254 -2.377 1.00 92.62 169 LEU A CA 1
ATOM 1345 C C . LEU A 1 169 ? -7.733 6.523 -1.108 1.00 92.62 169 LEU A C 1
ATOM 1347 O O . LEU A 1 169 ? -6.627 6.743 -0.610 1.00 92.62 169 LEU A O 1
ATOM 1351 N N . LEU A 1 170 ? -8.572 5.624 -0.591 1.00 93.81 170 LEU A N 1
ATOM 1352 C CA . LEU A 1 170 ? -8.261 4.826 0.595 1.00 93.81 170 LEU A CA 1
ATOM 1353 C C . LEU A 1 170 ? -7.264 3.706 0.281 1.00 93.81 170 LEU A C 1
ATOM 1355 O O . LEU A 1 170 ? -6.399 3.427 1.113 1.00 93.81 170 LEU A O 1
ATOM 1359 N N . ASP A 1 171 ? -7.335 3.122 -0.917 1.00 94.50 171 ASP A N 1
ATOM 1360 C CA . ASP A 1 171 ? -6.338 2.181 -1.430 1.00 94.50 171 ASP A CA 1
ATOM 1361 C C . ASP A 1 171 ? -4.959 2.847 -1.433 1.00 94.50 171 ASP A C 1
ATOM 1363 O O . ASP A 1 171 ? -4.023 2.354 -0.798 1.00 94.50 171 ASP A O 1
ATOM 1367 N N . GLY A 1 172 ? -4.853 4.028 -2.052 1.00 95.69 172 GLY A N 1
ATOM 1368 C CA . GLY A 1 172 ? -3.634 4.832 -2.056 1.00 95.69 172 GLY A CA 1
ATOM 1369 C C . GLY A 1 172 ? -3.107 5.119 -0.643 1.00 95.69 172 GLY A C 1
ATOM 1370 O O . GLY A 1 172 ? -1.934 4.889 -0.350 1.00 95.69 172 GLY A O 1
ATOM 1371 N N . ALA A 1 173 ? -3.969 5.560 0.275 1.00 95.38 173 ALA A N 1
ATOM 1372 C CA . ALA A 1 173 ? -3.573 5.854 1.655 1.00 95.38 173 ALA A CA 1
ATOM 1373 C C . ALA A 1 173 ? -3.063 4.606 2.400 1.00 95.38 173 ALA A C 1
ATOM 1375 O O . ALA A 1 173 ? -2.109 4.665 3.183 1.00 95.38 173 ALA A O 1
ATOM 1376 N N . MET A 1 174 ? -3.672 3.446 2.150 1.00 97.19 174 MET A N 1
ATOM 1377 C CA . MET A 1 174 ? -3.282 2.202 2.801 1.00 97.19 174 MET A CA 1
ATOM 1378 C C . MET A 1 174 ? -1.988 1.617 2.218 1.00 97.19 174 MET A C 1
ATOM 1380 O O . MET A 1 174 ? -1.131 1.188 3.000 1.00 97.19 174 MET A O 1
ATOM 1384 N N . ILE A 1 175 ? -1.771 1.656 0.897 1.00 97.81 175 ILE A N 1
ATOM 1385 C CA . ILE A 1 175 ? -0.479 1.239 0.325 1.00 97.81 175 ILE A CA 1
ATOM 1386 C C . ILE A 1 175 ? 0.648 2.191 0.746 1.00 97.81 175 ILE A C 1
ATOM 1388 O O . ILE A 1 175 ? 1.742 1.733 1.070 1.00 97.81 175 ILE A O 1
ATOM 1392 N N . TYR A 1 176 ? 0.367 3.494 0.857 1.00 97.06 176 TYR A N 1
ATOM 1393 C CA . TYR A 1 176 ? 1.289 4.484 1.413 1.00 97.06 176 TYR A CA 1
ATOM 1394 C C . TYR A 1 176 ? 1.729 4.096 2.836 1.00 97.06 176 TYR A C 1
ATOM 1396 O O . TYR A 1 176 ? 2.923 4.008 3.145 1.00 97.06 176 TYR A O 1
ATOM 1404 N N . ALA A 1 177 ? 0.773 3.743 3.698 1.00 97.25 177 ALA A N 1
ATOM 1405 C CA . ALA A 1 177 ? 1.064 3.248 5.037 1.00 97.25 177 ALA A CA 1
ATOM 1406 C C . ALA A 1 177 ? 1.875 1.931 5.010 1.00 97.25 177 ALA A C 1
ATOM 1408 O O . ALA A 1 177 ? 2.825 1.751 5.780 1.00 97.25 177 ALA A O 1
ATOM 1409 N N . TRP A 1 178 ? 1.579 1.007 4.094 1.00 98.00 178 TRP A N 1
ATOM 1410 C CA . TRP A 1 178 ? 2.396 -0.196 3.913 1.00 98.00 178 TRP A CA 1
ATOM 1411 C C . TRP A 1 178 ? 3.812 0.104 3.430 1.00 98.00 178 TRP A C 1
ATOM 1413 O O . TRP A 1 178 ? 4.745 -0.549 3.898 1.00 98.00 178 TRP A O 1
ATOM 1423 N N . TYR A 1 179 ? 4.025 1.132 2.614 1.00 98.06 179 TYR A N 1
ATOM 1424 C CA . TYR A 1 179 ? 5.362 1.549 2.199 1.00 98.06 179 TYR A CA 1
ATOM 1425 C C . TYR A 1 179 ? 6.222 2.028 3.364 1.00 98.06 179 TYR A C 1
ATOM 1427 O O . TYR A 1 179 ? 7.398 1.653 3.439 1.00 98.06 179 TYR A O 1
ATOM 1435 N N . HIS A 1 180 ? 5.641 2.694 4.364 1.00 97.62 180 HIS A N 1
ATOM 1436 C CA . HIS A 1 180 ? 6.341 2.908 5.631 1.00 97.62 180 HIS A CA 1
ATOM 1437 C C . HIS A 1 180 ? 6.755 1.579 6.275 1.00 97.62 180 HIS A C 1
ATOM 1439 O O . HIS A 1 180 ? 7.911 1.404 6.671 1.00 97.62 180 HIS A O 1
ATOM 1445 N N . ARG A 1 181 ? 5.862 0.584 6.340 1.00 97.81 181 ARG A N 1
ATOM 1446 C CA . ARG A 1 181 ? 6.197 -0.760 6.860 1.00 97.81 181 ARG A CA 1
ATOM 1447 C C . ARG A 1 181 ? 7.208 -1.509 5.985 1.00 97.81 181 ARG A C 1
ATOM 1449 O O . ARG A 1 181 ? 7.886 -2.408 6.474 1.00 97.81 181 ARG A O 1
ATOM 1456 N N . MET A 1 182 ? 7.365 -1.127 4.728 1.00 97.81 182 MET A N 1
ATOM 1457 C CA . MET A 1 182 ? 8.392 -1.651 3.827 1.00 97.81 182 MET A CA 1
ATOM 1458 C C . MET A 1 182 ? 9.714 -0.888 3.943 1.00 97.81 182 MET A C 1
ATOM 1460 O O . MET A 1 182 ? 10.736 -1.380 3.478 1.00 97.81 182 MET A O 1
ATOM 1464 N N . GLY A 1 183 ? 9.729 0.232 4.667 1.00 97.44 183 GLY A N 1
ATOM 1465 C CA . GLY A 1 183 ? 10.919 0.997 5.028 1.00 97.44 183 GLY A CA 1
ATOM 1466 C C . GLY A 1 183 ? 11.145 2.244 4.186 1.00 97.44 183 GLY A C 1
ATOM 1467 O O . GLY A 1 183 ? 12.182 2.886 4.344 1.00 97.44 183 GLY A O 1
ATOM 1468 N N . TYR A 1 184 ? 10.203 2.607 3.322 1.00 96.69 184 TYR A N 1
ATOM 1469 C CA . TYR A 1 184 ? 10.244 3.888 2.637 1.00 96.69 184 TYR A CA 1
ATOM 1470 C C . TYR A 1 184 ? 9.962 5.023 3.631 1.00 96.69 184 TYR A C 1
ATOM 1472 O O . TYR A 1 184 ? 9.200 4.874 4.591 1.00 96.69 184 TYR A O 1
ATOM 1480 N N . VAL A 1 185 ? 10.627 6.157 3.430 1.00 92.44 185 VAL A N 1
ATOM 1481 C CA . VAL A 1 185 ? 10.497 7.342 4.283 1.00 92.44 185 VAL A CA 1
ATOM 1482 C C . VAL A 1 185 ? 9.915 8.459 3.445 1.00 92.44 185 VAL A C 1
ATOM 1484 O O . VAL A 1 185 ? 10.478 8.788 2.401 1.00 92.44 185 VAL A O 1
ATOM 1487 N N . HIS A 1 186 ? 8.841 9.071 3.932 1.00 88.81 186 HIS A N 1
ATOM 1488 C CA . HIS A 1 186 ? 8.341 10.305 3.354 1.00 88.81 186 HIS A CA 1
ATOM 1489 C C . HIS A 1 186 ? 9.215 11.479 3.806 1.00 88.81 186 HIS A C 1
ATOM 1491 O O . HIS A 1 186 ? 9.286 11.763 5.006 1.00 88.81 186 HIS A O 1
ATOM 1497 N N . PRO A 1 187 ? 9.945 12.140 2.891 1.00 82.94 187 PRO A N 1
ATOM 1498 C CA . PRO A 1 187 ? 10.591 13.407 3.205 1.00 82.94 187 PRO A CA 1
ATOM 1499 C C . PRO A 1 187 ? 9.567 14.463 3.632 1.00 82.94 187 PRO A C 1
ATOM 1501 O O . PRO A 1 187 ? 8.510 14.609 3.021 1.00 82.94 187 PRO A O 1
ATOM 1504 N N . LYS A 1 188 ? 9.915 15.251 4.654 1.00 76.06 188 LYS A N 1
ATOM 1505 C CA . LYS A 1 188 ? 9.117 16.418 5.040 1.00 76.06 188 LYS A CA 1
ATOM 1506 C C . LYS A 1 188 ? 9.009 17.374 3.849 1.00 76.06 188 LYS A C 1
ATOM 1508 O O . LYS A 1 188 ? 10.023 17.697 3.238 1.00 76.06 188 LYS A O 1
ATOM 1513 N N . ASN A 1 189 ? 7.800 17.858 3.575 1.00 68.38 189 ASN A N 1
ATOM 1514 C CA . ASN A 1 189 ? 7.513 18.863 2.545 1.00 68.38 189 ASN A CA 1
ATOM 1515 C C . ASN A 1 189 ? 7.810 18.417 1.096 1.00 68.38 189 ASN A C 1
ATOM 1517 O O . ASN A 1 189 ? 7.985 19.270 0.232 1.00 68.38 189 ASN A O 1
ATOM 1521 N N . THR A 1 190 ? 7.885 17.112 0.794 1.00 68.06 190 THR A N 1
ATOM 1522 C CA . THR A 1 190 ? 8.138 16.629 -0.582 1.00 68.06 190 THR A CA 1
ATOM 1523 C C . THR A 1 190 ? 7.188 15.493 -0.973 1.00 68.06 190 THR A C 1
ATOM 1525 O O . THR A 1 190 ? 7.573 14.326 -1.085 1.00 68.06 190 THR A O 1
ATOM 1528 N N . TYR A 1 191 ? 5.932 15.871 -1.209 1.00 68.88 191 TYR A N 1
ATOM 1529 C CA . TYR A 1 191 ? 4.831 14.951 -1.507 1.00 68.88 191 TYR A CA 1
ATOM 1530 C C . TYR A 1 191 ? 4.770 14.539 -2.987 1.00 68.88 191 TYR A C 1
ATOM 1532 O O . TYR A 1 191 ? 4.340 13.440 -3.298 1.00 68.88 191 TYR A O 1
ATOM 1540 N N . ILE A 1 192 ? 5.242 15.380 -3.912 1.00 76.75 192 ILE A N 1
ATOM 1541 C CA . ILE A 1 192 ? 4.895 15.249 -5.343 1.00 76.75 192 ILE A CA 1
ATOM 1542 C C . ILE A 1 192 ? 5.981 14.631 -6.247 1.00 76.75 192 ILE A C 1
ATOM 1544 O O . ILE A 1 192 ? 5.920 14.725 -7.474 1.00 76.75 192 ILE A O 1
ATOM 1548 N N . SER A 1 193 ? 7.038 14.067 -5.666 1.00 86.94 193 SER A N 1
ATOM 1549 C CA . SER A 1 193 ? 8.106 13.410 -6.445 1.00 86.94 193 SER A CA 1
ATOM 1550 C C . SER A 1 193 ? 8.827 12.286 -5.707 1.00 86.94 193 SER A C 1
ATOM 1552 O O . SER A 1 193 ? 9.677 11.603 -6.289 1.00 86.94 193 SER A O 1
ATOM 1554 N N . SER A 1 194 ? 8.524 12.089 -4.420 1.00 93.19 194 SER A N 1
ATOM 1555 C CA . SER A 1 194 ? 9.080 10.986 -3.645 1.00 93.19 194 SER A CA 1
ATOM 1556 C C . SER A 1 194 ? 8.318 9.703 -3.961 1.00 93.19 194 SER A C 1
ATOM 1558 O O . SER A 1 194 ? 7.094 9.718 -4.051 1.00 93.19 194 SER A O 1
ATOM 1560 N N . PHE A 1 195 ? 9.027 8.583 -4.112 1.00 96.06 195 PHE A N 1
ATOM 1561 C CA . PHE A 1 195 ? 8.413 7.301 -4.470 1.00 96.06 195 PHE A CA 1
ATOM 1562 C C . PHE A 1 195 ? 7.268 6.911 -3.539 1.00 96.06 195 PHE A C 1
ATOM 1564 O O . PHE A 1 195 ? 6.206 6.506 -4.002 1.00 96.06 195 PHE A O 1
ATOM 1571 N N . ILE A 1 196 ? 7.479 7.066 -2.229 1.00 95.75 196 ILE A N 1
ATOM 1572 C CA . ILE A 1 196 ? 6.484 6.680 -1.230 1.00 95.75 196 ILE A CA 1
ATOM 1573 C C . ILE A 1 196 ? 5.173 7.433 -1.391 1.00 95.75 196 ILE A C 1
ATOM 1575 O O . ILE A 1 196 ? 4.151 6.853 -1.079 1.00 95.75 196 ILE A O 1
ATOM 1579 N N . ALA A 1 197 ? 5.187 8.670 -1.881 1.00 94.25 197 ALA A N 1
ATOM 1580 C CA . ALA A 1 197 ? 3.979 9.451 -2.093 1.00 94.25 197 ALA A CA 1
ATOM 1581 C C . ALA A 1 197 ? 3.447 9.289 -3.523 1.00 94.25 197 ALA A C 1
ATOM 1583 O O . ALA A 1 197 ? 2.270 9.006 -3.717 1.00 94.25 197 ALA A O 1
ATOM 1584 N N . GLU A 1 198 ? 4.313 9.383 -4.532 1.00 94.62 198 GLU A N 1
ATOM 1585 C CA . GLU A 1 198 ? 3.898 9.323 -5.933 1.00 94.62 198 GLU A CA 1
ATOM 1586 C C . GLU A 1 198 ? 3.352 7.971 -6.350 1.00 94.62 198 GLU A C 1
ATOM 1588 O O . GLU A 1 198 ? 2.326 7.907 -7.022 1.00 94.62 198 GLU A O 1
ATOM 1593 N N . ASN A 1 199 ? 3.999 6.881 -5.944 1.00 96.56 199 ASN A N 1
ATOM 1594 C CA . ASN A 1 199 ? 3.568 5.563 -6.373 1.00 96.56 199 ASN A CA 1
ATOM 1595 C C . ASN A 1 199 ? 2.161 5.196 -5.842 1.00 96.56 199 ASN A C 1
ATOM 1597 O O . ASN A 1 199 ? 1.367 4.673 -6.624 1.00 96.56 199 ASN A O 1
ATOM 1601 N N . PRO A 1 200 ? 1.784 5.515 -4.589 1.00 96.44 200 PRO A N 1
ATOM 1602 C CA . PRO A 1 200 ? 0.395 5.423 -4.143 1.00 96.44 200 PRO A CA 1
ATOM 1603 C C . PRO A 1 200 ? -0.557 6.382 -4.851 1.00 96.44 200 PRO A C 1
ATOM 1605 O O . PRO A 1 200 ? -1.670 5.985 -5.183 1.00 96.44 200 PRO A O 1
ATOM 1608 N N . MET A 1 201 ? -0.142 7.622 -5.130 1.00 94.88 201 MET A N 1
ATOM 1609 C CA . MET A 1 201 ? -0.997 8.557 -5.869 1.00 94.88 201 MET A CA 1
ATOM 1610 C C . MET A 1 201 ? -1.247 8.107 -7.316 1.00 94.88 201 MET A C 1
ATOM 1612 O O . MET A 1 201 ? -2.286 8.437 -7.877 1.00 94.88 201 MET A O 1
ATOM 1616 N N . CYS A 1 202 ? -0.371 7.283 -7.903 1.00 95.25 202 CYS A N 1
ATOM 1617 C CA . CYS A 1 202 ? -0.660 6.615 -9.174 1.00 95.25 202 CYS A CA 1
ATOM 1618 C C . CYS A 1 202 ? -1.921 5.740 -9.077 1.00 95.25 202 CYS A C 1
ATOM 1620 O O . CYS A 1 202 ? -2.722 5.765 -10.001 1.00 95.25 202 CYS A O 1
ATOM 1622 N N . LEU A 1 203 ? -2.146 5.021 -7.966 1.00 94.81 203 LEU A N 1
ATOM 1623 C CA . LEU A 1 203 ? -3.408 4.293 -7.754 1.00 94.81 203 LEU A CA 1
ATOM 1624 C C . LEU A 1 203 ? -4.589 5.242 -7.580 1.00 94.81 203 LEU A C 1
ATOM 1626 O O . LEU A 1 203 ? -5.650 5.012 -8.148 1.00 94.81 203 LEU A O 1
ATOM 1630 N N . MET A 1 204 ? -4.402 6.311 -6.802 1.00 94.19 204 MET A N 1
ATOM 1631 C CA . MET A 1 204 ? -5.466 7.284 -6.537 1.00 94.19 204 MET A CA 1
ATOM 1632 C C . MET A 1 204 ? -5.953 7.981 -7.815 1.00 94.19 204 MET A C 1
ATOM 1634 O O . MET A 1 204 ? -7.110 8.382 -7.887 1.00 94.19 204 MET A O 1
ATOM 1638 N N . ARG A 1 205 ? -5.073 8.103 -8.815 1.00 93.31 205 ARG A N 1
ATOM 1639 C CA . ARG A 1 205 ? -5.362 8.613 -10.161 1.00 93.31 205 ARG A CA 1
ATOM 1640 C C . ARG A 1 205 ? -5.757 7.527 -11.161 1.00 93.31 205 ARG A C 1
ATOM 1642 O O . ARG A 1 205 ? -5.834 7.823 -12.345 1.00 93.31 205 ARG A O 1
ATOM 1649 N N . GLU A 1 206 ? -5.923 6.274 -10.739 1.00 93.38 206 GLU A N 1
ATOM 1650 C CA . GLU A 1 206 ? -6.202 5.143 -11.642 1.00 93.38 206 GLU A CA 1
ATOM 1651 C C . GLU A 1 206 ? -5.185 5.044 -12.798 1.00 93.38 206 GLU A C 1
ATOM 1653 O O . GLU A 1 206 ? -5.518 4.806 -13.960 1.00 93.38 206 GLU A O 1
ATOM 1658 N N . PHE A 1 207 ? -3.916 5.280 -12.459 1.00 94.56 207 PHE A N 1
ATOM 1659 C CA . PHE A 1 207 ? -2.752 5.301 -13.347 1.00 94.56 207 PHE A CA 1
ATOM 1660 C C . PHE A 1 207 ? -2.770 6.377 -14.441 1.00 94.56 207 PHE A C 1
ATOM 1662 O O . PHE A 1 207 ? -1.877 6.381 -15.289 1.00 94.56 207 PHE A O 1
ATOM 1669 N N . GLN A 1 208 ? -3.727 7.309 -14.403 1.00 92.81 208 GLN A N 1
ATOM 1670 C CA . GLN A 1 208 ? -3.771 8.450 -15.312 1.00 92.81 208 GLN A CA 1
ATOM 1671 C C . GLN A 1 208 ? -2.643 9.451 -15.018 1.00 92.81 208 GLN A C 1
ATOM 1673 O O . GLN A 1 208 ? -2.074 9.488 -13.917 1.00 92.81 208 GLN A O 1
ATOM 1678 N N . ASP A 1 209 ? -2.325 10.270 -16.021 1.00 90.50 209 ASP A N 1
ATOM 1679 C CA . ASP A 1 209 ? -1.350 11.349 -15.885 1.00 90.50 209 ASP A CA 1
ATOM 1680 C C . ASP A 1 209 ? -1.820 12.400 -14.864 1.00 90.50 209 ASP A C 1
ATOM 1682 O O . ASP A 1 209 ? -3.015 12.599 -14.629 1.00 90.50 209 ASP A O 1
ATOM 1686 N N . LYS A 1 210 ? -0.853 13.088 -14.247 1.00 89.69 210 LYS A N 1
ATOM 1687 C CA . LYS A 1 210 ? -1.128 14.174 -13.298 1.00 89.69 210 LYS A CA 1
ATOM 1688 C C . LYS A 1 210 ? -1.960 15.286 -13.932 1.00 89.69 210 LYS A C 1
ATOM 1690 O O . LYS A 1 210 ? -1.738 15.678 -15.076 1.00 89.69 210 LYS A O 1
ATOM 1695 N N . THR A 1 211 ? -2.851 15.858 -13.132 1.00 84.94 211 THR A N 1
ATOM 1696 C CA . THR A 1 211 ? -3.653 17.029 -13.503 1.00 84.94 211 THR A CA 1
ATOM 1697 C C . THR A 1 211 ? -3.282 18.225 -12.626 1.00 84.94 211 THR A C 1
ATOM 1699 O O . THR A 1 211 ? -2.359 18.169 -11.817 1.00 84.94 211 THR A O 1
ATOM 1702 N N . GLN A 1 212 ? -3.981 19.350 -12.779 1.00 73.94 212 GLN A N 1
ATOM 1703 C CA . GLN A 1 212 ? -3.667 20.578 -12.045 1.00 73.94 212 GLN A CA 1
ATOM 1704 C C . GLN A 1 212 ? -3.992 20.502 -10.535 1.00 73.94 212 GLN A C 1
ATOM 1706 O O . GLN A 1 212 ? -3.562 21.373 -9.786 1.00 73.94 212 GLN A O 1
ATOM 1711 N N . ASN A 1 213 ? -4.729 19.480 -10.072 1.00 78.81 213 ASN A N 1
ATOM 1712 C CA . ASN A 1 213 ? -5.234 19.375 -8.697 1.00 78.81 213 ASN A CA 1
ATOM 1713 C C . ASN A 1 213 ? -4.745 18.107 -7.973 1.00 78.81 213 ASN A C 1
ATOM 1715 O O . ASN A 1 213 ? -5.535 17.271 -7.541 1.00 78.81 213 ASN A O 1
ATOM 1719 N N . GLU A 1 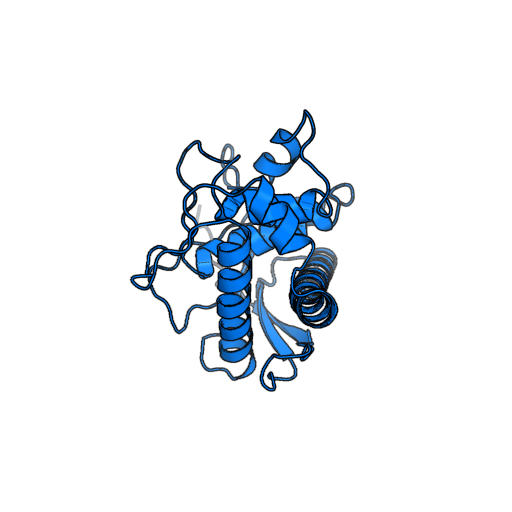214 ? -3.429 17.971 -7.820 1.00 82.75 214 GLU A N 1
ATOM 1720 C CA . GLU A 1 214 ? -2.810 16.842 -7.102 1.00 82.75 214 GLU A CA 1
ATOM 1721 C C . GLU A 1 214 ? -2.967 16.938 -5.572 1.00 82.75 214 GLU A C 1
ATOM 1723 O O . GLU A 1 214 ? -2.847 15.942 -4.854 1.00 82.75 214 GLU A O 1
ATOM 1728 N N . ASP A 1 215 ? -3.306 18.124 -5.058 1.00 83.56 215 ASP A N 1
ATOM 1729 C CA . ASP A 1 215 ? -3.504 18.380 -3.627 1.00 83.56 215 ASP A CA 1
ATOM 1730 C C . ASP A 1 215 ? -4.673 17.592 -3.027 1.00 83.56 215 ASP A C 1
ATOM 1732 O O . ASP A 1 215 ? -4.761 17.425 -1.807 1.00 83.56 215 ASP A O 1
ATOM 1736 N N . ILE A 1 216 ? -5.595 17.097 -3.856 1.00 86.19 216 ILE A N 1
ATOM 1737 C CA . ILE A 1 216 ? -6.661 16.215 -3.383 1.00 86.19 216 ILE A CA 1
ATOM 1738 C C . ILE A 1 216 ? -6.101 14.894 -2.843 1.00 86.19 216 ILE A C 1
ATOM 1740 O O . ILE A 1 216 ? -6.613 14.391 -1.845 1.00 86.19 216 ILE A O 1
ATOM 1744 N N . PHE A 1 217 ? -5.027 14.377 -3.443 1.00 88.88 217 PHE A N 1
ATOM 1745 C CA . PHE A 1 217 ? -4.415 13.100 -3.082 1.00 88.88 217 PHE A CA 1
ATOM 1746 C C . PHE A 1 217 ? -3.493 13.235 -1.877 1.00 88.88 217 PHE A C 1
ATOM 1748 O O . PHE A 1 217 ? -3.531 12.410 -0.965 1.00 88.88 217 PHE A O 1
ATOM 1755 N N . THR A 1 218 ? -2.710 14.315 -1.820 1.00 87.75 218 THR A N 1
ATOM 1756 C CA . THR A 1 218 ? -1.754 14.543 -0.727 1.00 87.75 218 THR A CA 1
ATOM 1757 C C . THR A 1 218 ? -2.439 14.676 0.631 1.00 87.75 218 THR A C 1
ATOM 1759 O O . THR A 1 218 ? -1.844 14.313 1.636 1.00 87.75 218 THR A O 1
ATOM 1762 N N . LYS A 1 219 ? -3.715 15.089 0.675 1.00 87.12 219 LYS A N 1
ATOM 1763 C CA . LYS A 1 219 ? -4.548 15.105 1.896 1.00 87.12 219 LYS A CA 1
ATOM 1764 C C . LYS A 1 219 ? -4.780 13.724 2.508 1.00 87.12 219 LYS A C 1
ATOM 1766 O O . LYS A 1 219 ? -5.128 13.649 3.683 1.00 87.12 219 LYS A O 1
ATOM 1771 N N . TYR A 1 220 ? -4.650 12.658 1.722 1.00 88.12 220 TYR A N 1
ATOM 1772 C CA . TYR A 1 220 ? -4.778 11.274 2.178 1.00 88.12 220 TYR A CA 1
ATOM 1773 C C . TYR A 1 220 ? -3.437 10.665 2.604 1.00 88.12 220 TYR A C 1
ATOM 1775 O O . TYR A 1 220 ? -3.423 9.599 3.220 1.00 88.12 220 TYR A O 1
ATOM 1783 N N . LEU A 1 221 ? -2.334 11.351 2.302 1.00 87.19 221 LEU A N 1
ATOM 1784 C CA . LEU A 1 221 ? -0.995 11.050 2.797 1.00 87.19 221 LEU A CA 1
ATOM 1785 C C . LEU A 1 221 ? -0.773 11.827 4.112 1.00 87.19 221 LEU A C 1
ATOM 1787 O O . LEU A 1 221 ? -1.488 12.797 4.347 1.00 87.19 221 LEU A O 1
ATOM 1791 N N . ASP A 1 222 ? 0.158 11.357 4.958 1.00 73.25 222 ASP A N 1
ATOM 1792 C CA . ASP A 1 222 ? 0.418 11.827 6.346 1.00 73.25 222 ASP A CA 1
ATOM 1793 C C . ASP A 1 222 ? -0.078 13.249 6.712 1.00 73.25 222 ASP A C 1
ATOM 1795 O O . ASP A 1 222 ? 0.431 14.249 6.148 1.00 73.25 222 ASP A O 1
#

Nearest PDB structures (foldseek):
  1yw6-assembly1_A  TM=2.392E-01  e=2.396E+00  Escherichia coli
  2bco-assembly1_A  TM=1.649E-01  e=7.800E+00  Vibrio parahaemolyticus

Mean predicted aligned error: 4.7 Å

Radius of gyration: 16.96 Å; Cα contacts (8 Å, |Δi|>4): 378; chains: 1; bounding box: 42×41×57 Å

Foldseek 3Di:
DDPPPPPFAWDKDWAAQDDAPPRDDAQRIFIETETPPADPLLVVLVNVLVNVLSVVLRQQRNCCVVPVGGLLLVLQQVWAQPQLDFLQDDDDDDGGRNSSVVVLSVLVRLQRRCRSVVVAPHAYEAEDADDVPDQFAKAAAADNDSDRFHLHIYHHSVNSVPPVDDSLLVNLLSVLRSVSSNRGDDDPPDQGHHSSRSSSVCSSVVSDHDDPPSVVNCSSHD

Organism: NCBI:txid1121345

Sequence (222 aa):
MNLLCNRPTYNRIEISLPTPPGVAPLPSSIYFNVDTRFTDAQILRIRQILVTLIGYWRQHYEQKAASSISQWAESSQKHAVNKLTPLWYRGSCVTNGLEATNFAMDILTQRFIENGTGKVRVAKIKYCIPKQGEKLNIHSKTAIRKNRVALNMTINPQILDNTTSQITLLDGAMIYAWYHRMGYVHPKNTYISSFIAENPMCLMREFQDKTQNEDIFTKYLD

Secondary structure (DSSP, 8-state):
-----PPPPEEEEEEE----TTSPPPPSEEEEEEETTS-HHHHHHHHHHHHHHHHHHHHHHHHHHHHSS-HHHHHHHHH--B--S-TT--SSPP-SHHHHHHHHHHHHHHHHHHHHTTSSPPEEEEE-PPPTT---SEE-PPPSSSSS----EEE-THHHH-TTS-HHHHHHHHHHHHHHHHT----TT--SSBHHHHHHHHHHTTTPPP-S-THHHHTT--

Solvent-accessible surface area (backbone atoms only — not comparable to full-atom values): 12088 Å² total; per-residue (Å²): 136,84,80,78,78,71,75,85,52,64,46,78,48,78,44,81,40,83,70,41,64,98,53,75,93,57,46,68,34,35,51,35,33,34,34,63,86,53,50,73,69,43,50,52,48,53,50,51,40,54,53,51,47,52,47,53,58,39,47,40,36,46,33,27,72,76,64,74,54,20,64,67,24,54,36,14,44,79,46,12,81,34,70,49,59,34,72,56,65,82,72,83,84,62,86,43,16,36,57,24,41,54,52,48,51,54,53,48,52,50,42,48,41,32,37,35,68,60,70,22,66,67,17,40,42,36,76,44,80,61,58,94,90,53,76,58,49,36,43,35,71,63,27,78,49,89,69,76,54,48,70,38,36,37,34,19,63,70,67,61,70,39,80,83,58,55,66,44,50,55,33,18,18,49,51,32,19,41,34,13,30,63,9,28,71,81,57,86,96,45,62,81,29,24,27,50,44,27,44,23,44,24,49,47,50,73,43,50,80,88,66,97,69,58,67,72,55,55,72,38,44,115